Protein AF-A0A9Q0NTF0-F1 (afdb_monomer)

Radius of gyration: 29.79 Å; Cα contacts (8 Å, |Δi|>4): 172; chains: 1; bounding box: 67×118×58 Å

Nearest PDB structures (foldseek):
  3oam-assembly2_D  TM=5.676E-01  e=1.465E+00  Vibrio cholerae O1 biovar El Tor str. N16961
  1qwj-assembly2_D  TM=5.607E-01  e=2.144E+00  Mus musculus
  1vic-assembly3_B  TM=5.258E-01  e=2.945E+00  Haemophilus influenzae
  3k8d-assembly1_A  TM=4.986E-01  e=3.797E+00  Escherichia coli
  1vh3-assembly3_C  TM=5.762E-01  e=8.135E+00  Haemophilus influenzae

Mean predicted aligned error: 17.07 Å

Sequence (202 aa):
MDSPRNALGNTVPVSFLFACVLYLCIWSVSLSNPLSFSFYRSQANMKTSKFPADELELALERVSTPNKTVIIAVVNQAYVEQSAGAETTMLDLFLESFWLGEDTRPLLDHLLLVSVDQIAYEMCFFERLNCYKLETEGVDFGKEQIFMSRDFINMMWRRTLLLLDILKHGYNFIFTDRRREVVAQVELPHRQPASFRTPSKQ

InterPro domains:
  IPR005069 Nucleotide-diphospho-sugar transferase [PF03407] (107-177)
  IPR044821 Putative nucleotide-diphospho-sugar transferase At1g28695/At4g15970-like [PTHR46038] (16-178)

Solvent-accessible surface area (backbone atoms only — not comparable to full-atom values): 12398 Å² total; per-residue (Å²): 140,92,83,84,85,88,88,83,85,69,61,68,66,54,52,52,51,52,51,50,50,52,50,51,49,54,51,39,58,72,73,59,52,66,67,65,45,47,61,54,51,58,56,71,69,49,76,75,77,75,63,61,63,69,58,57,50,54,54,48,62,72,21,36,44,100,83,34,38,30,35,39,37,66,41,37,45,74,36,65,39,63,49,99,94,44,100,59,27,60,50,52,57,55,55,46,50,30,68,73,39,86,90,32,50,73,52,59,63,21,35,39,40,34,10,66,40,70,65,21,34,53,50,36,49,74,72,68,50,54,61,42,72,53,82,55,91,88,59,64,87,89,52,93,62,60,84,86,33,73,65,38,49,50,64,70,42,45,68,60,50,50,55,52,48,43,45,73,75,66,34,46,75,48,77,52,86,74,80,79,80,74,73,73,74,75,78,70,77,81,77,74,81,78,82,82,78,78,83,80,89,129

Secondary structure (DSSP, 8-state):
-------SSSHHHHHHHHHHHHHHHHHHHHH--HHHHHHHHHHTTS------HHHHHHHHHHH--TTSEEEEEEE-HHHHSPPTT-SS-HHHHHHHHHHHSTT-GGGGGGEEEEESSHHHHHHHHHTT--EEE---TT--TTSPPPTT-HHHHHHHHHHHHHHHHHHHTT-EEEEE---------------PPP---PPPP-

Structure (mmCIF, N/CA/C/O backbone):
data_AF-A0A9Q0NTF0-F1
#
_entry.id   AF-A0A9Q0NTF0-F1
#
loop_
_atom_site.group_PDB
_atom_site.id
_atom_site.type_symbol
_atom_site.label_atom_id
_atom_site.label_alt_id
_atom_site.label_comp_id
_atom_site.label_asym_id
_atom_site.label_entity_id
_atom_site.label_seq_id
_atom_site.pdbx_PDB_ins_code
_atom_site.Cartn_x
_atom_site.Cartn_y
_atom_site.Cartn_z
_atom_site.occupancy
_atom_site.B_iso_or_equiv
_atom_site.auth_seq_id
_atom_site.auth_comp_id
_atom_site.auth_asym_id
_atom_site.auth_atom_id
_atom_site.pdbx_PDB_model_num
ATOM 1 N N . MET A 1 1 ? 52.292 -55.293 43.962 1.00 40.00 1 MET A N 1
ATOM 2 C CA . MET A 1 1 ? 51.470 -54.334 43.198 1.00 40.00 1 MET A CA 1
ATOM 3 C C . MET A 1 1 ? 50.293 -55.128 42.690 1.00 40.00 1 MET A C 1
ATOM 5 O O . MET A 1 1 ? 50.555 -56.234 42.249 1.00 40.00 1 MET A O 1
ATOM 9 N N . ASP A 1 2 ? 49.066 -54.664 42.940 1.00 44.38 2 ASP A N 1
ATOM 10 C CA . ASP A 1 2 ? 47.878 -54.851 42.084 1.00 44.38 2 ASP A CA 1
ATOM 11 C C . ASP A 1 2 ? 46.585 -54.646 42.886 1.00 44.38 2 ASP A C 1
ATOM 13 O O . ASP A 1 2 ? 46.173 -55.490 43.679 1.00 44.38 2 ASP A O 1
ATOM 17 N N . SER A 1 3 ? 45.962 -53.486 42.667 1.00 44.12 3 SER A N 1
ATOM 18 C CA . SER A 1 3 ? 44.515 -53.215 42.717 1.00 44.12 3 SER A CA 1
ATOM 19 C C . SER A 1 3 ? 44.285 -51.745 42.297 1.00 44.12 3 SER A C 1
ATOM 21 O O . SER A 1 3 ? 45.208 -50.953 42.497 1.00 44.12 3 SER A O 1
ATOM 23 N N . PRO A 1 4 ? 43.099 -51.314 41.808 1.00 52.94 4 PRO A N 1
ATOM 24 C CA . PRO A 1 4 ? 41.850 -52.066 41.739 1.00 52.94 4 PRO A CA 1
ATOM 25 C C . PRO A 1 4 ? 41.080 -52.002 40.407 1.00 52.94 4 PRO A C 1
ATOM 27 O O . PRO A 1 4 ? 41.321 -51.209 39.500 1.00 52.94 4 PRO A O 1
ATOM 30 N N . ARG A 1 5 ? 40.094 -52.899 40.360 1.00 54.56 5 ARG A N 1
ATOM 31 C CA . ARG A 1 5 ? 39.011 -53.027 39.388 1.00 54.56 5 ARG A CA 1
ATOM 32 C C . ARG A 1 5 ? 37.922 -51.949 39.559 1.00 54.56 5 ARG A C 1
ATOM 34 O O . ARG A 1 5 ? 37.656 -51.512 40.674 1.00 54.56 5 ARG A O 1
ATOM 41 N N . ASN A 1 6 ? 37.188 -51.745 38.457 1.00 52.91 6 ASN A N 1
ATOM 42 C CA . ASN A 1 6 ? 35.784 -51.305 38.321 1.00 52.91 6 ASN A CA 1
ATOM 43 C C . ASN A 1 6 ? 35.499 -49.803 38.144 1.00 52.91 6 ASN A C 1
ATOM 45 O O . ASN A 1 6 ? 35.354 -49.068 39.112 1.00 52.91 6 ASN A O 1
ATOM 49 N N . ALA A 1 7 ? 35.224 -49.401 36.898 1.00 50.94 7 ALA A N 1
ATOM 50 C CA . ALA A 1 7 ? 34.432 -48.206 36.593 1.00 50.94 7 ALA A CA 1
ATOM 51 C C . ALA A 1 7 ? 33.740 -48.330 35.218 1.00 50.94 7 ALA A C 1
ATOM 53 O O . ALA A 1 7 ? 34.025 -47.563 34.307 1.00 50.94 7 ALA A O 1
ATOM 54 N N . LEU A 1 8 ? 32.857 -49.321 35.030 1.00 53.50 8 LEU A N 1
ATOM 55 C CA . LEU A 1 8 ? 32.046 -49.412 33.797 1.00 53.50 8 LEU A CA 1
ATOM 56 C C . LEU A 1 8 ? 30.542 -49.656 34.034 1.00 53.50 8 LEU A C 1
ATOM 58 O O . LEU A 1 8 ? 29.779 -49.764 33.085 1.00 53.50 8 LEU A O 1
ATOM 62 N N . GLY A 1 9 ? 30.080 -49.699 35.288 1.00 55.25 9 GLY A N 1
ATOM 63 C CA . GLY A 1 9 ? 28.685 -50.044 35.608 1.00 55.25 9 GLY A CA 1
ATOM 64 C C . GLY A 1 9 ? 27.701 -48.876 35.759 1.00 55.25 9 GLY A C 1
ATOM 65 O O . GLY A 1 9 ? 26.500 -49.116 35.761 1.00 55.25 9 GLY A O 1
ATOM 66 N N . ASN A 1 10 ? 28.166 -47.625 35.877 1.00 54.44 10 ASN A N 1
ATOM 67 C CA . ASN A 1 10 ? 27.318 -46.516 36.357 1.00 54.44 10 ASN A CA 1
ATOM 68 C C . ASN A 1 10 ? 27.080 -45.364 35.365 1.00 54.44 10 ASN A C 1
ATOM 70 O O . ASN A 1 10 ? 26.388 -44.412 35.711 1.00 54.44 10 ASN A O 1
ATOM 74 N N . THR A 1 11 ? 27.598 -45.415 34.136 1.00 56.16 11 THR A N 1
ATOM 75 C CA . THR A 1 11 ? 27.427 -44.320 33.154 1.00 56.16 11 THR A CA 1
ATOM 76 C C . THR A 1 11 ? 26.165 -44.457 32.297 1.00 56.16 11 THR A C 1
ATOM 78 O O . THR A 1 11 ? 25.585 -43.453 31.885 1.00 56.16 11 THR A O 1
ATOM 81 N N . VAL A 1 12 ? 25.692 -45.688 32.082 1.00 58.31 12 VAL A N 1
ATOM 82 C CA . VAL A 1 12 ? 24.477 -45.997 31.308 1.00 58.31 12 VAL A CA 1
ATOM 83 C C . VAL A 1 12 ? 23.199 -45.395 31.921 1.00 58.31 12 VAL A C 1
ATOM 85 O O . VAL A 1 12 ? 22.465 -44.731 31.186 1.00 58.31 12 VAL A O 1
ATOM 88 N N . PRO A 1 13 ? 22.919 -45.524 33.238 1.00 63.16 13 PRO A N 1
ATOM 89 C CA . PRO A 1 13 ? 21.703 -44.941 33.810 1.00 63.16 13 PRO A CA 1
ATOM 90 C C . PRO A 1 13 ? 21.743 -43.407 33.827 1.00 63.16 13 PRO A C 1
ATOM 92 O O . PRO A 1 13 ? 20.714 -42.765 33.647 1.00 63.16 13 PRO A O 1
ATOM 95 N N . VAL A 1 14 ? 22.927 -42.804 33.975 1.00 67.94 14 VAL A N 1
ATOM 96 C CA . VAL A 1 14 ? 23.092 -41.340 33.985 1.00 67.94 14 VAL A CA 1
ATOM 97 C C . VAL A 1 14 ? 22.819 -40.745 32.602 1.00 67.94 14 VAL A C 1
ATOM 99 O O . VAL A 1 14 ? 22.148 -39.720 32.493 1.00 67.94 14 VAL A O 1
ATOM 102 N N . SER A 1 15 ? 23.269 -41.415 31.536 1.00 71.88 15 SER A N 1
ATOM 103 C CA . SER A 1 15 ? 22.988 -41.004 30.155 1.00 71.88 15 SER A CA 1
ATOM 104 C C . SER A 1 15 ? 21.495 -41.090 29.818 1.00 71.88 15 SER A C 1
ATOM 106 O O . SER A 1 15 ? 20.946 -40.160 29.225 1.00 71.88 15 SER A O 1
ATOM 108 N N . PHE A 1 16 ? 20.815 -42.152 30.265 1.00 75.12 16 PHE A N 1
ATOM 109 C CA . PHE A 1 16 ? 19.372 -42.318 30.066 1.00 75.12 16 PHE A CA 1
ATOM 110 C C . PHE A 1 16 ? 18.554 -41.255 30.806 1.00 75.12 16 PHE A C 1
ATOM 112 O O . PHE A 1 16 ? 17.597 -40.716 30.254 1.00 75.12 16 PHE A O 1
ATOM 119 N N . LEU A 1 17 ? 18.961 -40.900 32.029 1.00 75.06 17 LEU A N 1
ATOM 120 C CA . LEU A 1 17 ? 18.337 -39.813 32.783 1.00 75.06 17 LEU A CA 1
ATOM 121 C C . LEU A 1 17 ? 18.499 -38.470 32.066 1.00 75.06 17 LEU A C 1
ATOM 123 O O . LEU A 1 17 ? 17.530 -37.727 31.953 1.00 75.06 17 LEU A O 1
ATOM 127 N N . PHE A 1 18 ? 19.683 -38.180 31.524 1.00 77.62 18 PHE A N 1
ATOM 128 C CA . PHE A 1 18 ? 19.926 -36.932 30.800 1.00 77.62 18 PHE A CA 1
ATOM 129 C C . PHE A 1 18 ? 19.105 -36.848 29.504 1.00 77.62 18 PHE A C 1
ATOM 131 O O . PHE A 1 18 ? 18.511 -35.812 29.217 1.00 77.62 18 PHE A O 1
ATOM 138 N N . ALA A 1 19 ? 18.996 -37.951 28.757 1.00 82.56 19 ALA A N 1
ATOM 139 C CA . ALA A 1 19 ? 18.163 -38.028 27.557 1.00 82.56 19 ALA A CA 1
ATOM 140 C C . ALA A 1 19 ? 16.664 -37.886 27.875 1.00 82.56 19 ALA A C 1
ATOM 142 O O . ALA A 1 19 ? 15.963 -37.149 27.184 1.00 82.56 19 ALA A O 1
ATOM 143 N N . CYS A 1 20 ? 16.179 -38.518 28.950 1.00 82.25 20 CYS A N 1
ATOM 144 C CA . CYS A 1 20 ? 14.806 -38.345 29.429 1.00 82.25 20 CYS A CA 1
ATOM 145 C C . CYS A 1 20 ? 14.528 -36.903 29.863 1.00 82.25 20 CYS A C 1
ATOM 147 O O . CYS A 1 20 ? 13.478 -36.365 29.528 1.00 82.25 20 CYS A O 1
ATOM 149 N N . VAL A 1 21 ? 15.464 -36.252 30.561 1.00 82.50 21 VAL A N 1
ATOM 150 C CA . VAL A 1 21 ? 15.329 -34.841 30.949 1.00 82.50 21 VAL A CA 1
ATOM 151 C C . VAL A 1 21 ? 15.298 -33.945 29.712 1.00 82.50 21 VAL A C 1
ATOM 153 O O . VAL A 1 21 ? 14.412 -33.106 29.611 1.00 82.50 21 VAL A O 1
ATOM 156 N N . LEU A 1 22 ? 16.183 -34.149 28.731 1.00 80.94 22 LEU A N 1
ATOM 157 C CA . LEU A 1 22 ? 16.166 -33.384 27.478 1.00 80.94 22 LEU A CA 1
ATOM 158 C C . LEU A 1 22 ? 14.869 -33.601 26.686 1.00 80.94 22 LEU A C 1
ATOM 160 O O . LEU A 1 22 ? 14.288 -32.637 26.197 1.00 80.94 22 LEU A O 1
ATOM 164 N N . TYR A 1 23 ? 14.373 -34.835 26.608 1.00 83.19 23 TYR A N 1
ATOM 165 C CA . TYR A 1 23 ? 13.110 -35.153 25.942 1.00 83.19 23 TYR A CA 1
ATOM 166 C C . TYR A 1 23 ? 11.911 -34.503 26.642 1.00 83.19 23 TYR A C 1
ATOM 168 O O . TYR A 1 23 ? 11.082 -33.87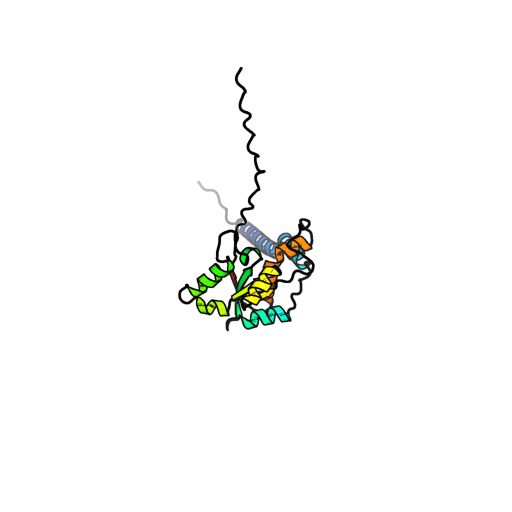7 25.984 1.00 83.19 23 TYR A O 1
ATOM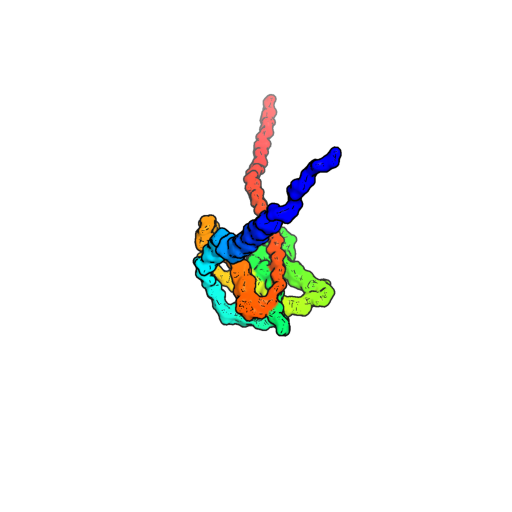 176 N N . LEU A 1 24 ? 11.859 -34.572 27.976 1.00 79.06 24 LEU A N 1
ATOM 177 C CA . LEU A 1 24 ? 10.846 -33.894 28.785 1.00 79.06 24 LEU A CA 1
ATOM 178 C C . LEU A 1 24 ? 10.947 -32.369 28.665 1.00 79.06 24 LEU A C 1
ATOM 180 O O . LEU A 1 24 ? 9.910 -31.719 28.633 1.00 79.06 24 LEU A O 1
ATOM 184 N N . CYS A 1 25 ? 12.151 -31.803 28.537 1.00 70.50 25 CYS A N 1
ATOM 185 C CA . CYS A 1 25 ? 12.370 -30.377 28.281 1.00 70.50 25 CYS A CA 1
ATOM 186 C C . CYS A 1 25 ? 11.906 -29.954 26.878 1.00 70.50 25 CYS A C 1
ATOM 188 O O . CYS A 1 25 ? 11.344 -28.879 26.720 1.00 70.50 25 CYS A O 1
ATOM 190 N N . ILE A 1 26 ? 12.093 -30.782 25.849 1.00 71.25 26 ILE A N 1
ATOM 191 C CA . ILE A 1 26 ? 11.636 -30.481 24.479 1.00 71.25 26 ILE A CA 1
ATOM 192 C C . ILE A 1 26 ? 10.109 -30.641 24.365 1.00 71.25 26 ILE A C 1
ATOM 194 O O . ILE A 1 26 ? 9.439 -29.843 23.703 1.00 71.25 26 ILE A O 1
ATOM 198 N N . TRP A 1 27 ? 9.539 -31.629 25.059 1.00 64.00 27 TRP A N 1
ATOM 199 C CA . TRP A 1 27 ? 8.090 -31.817 25.180 1.00 64.00 27 TRP A CA 1
ATOM 200 C C . TRP A 1 27 ? 7.434 -30.706 25.995 1.00 64.00 27 TRP A C 1
ATOM 202 O O . TRP A 1 27 ? 6.382 -30.202 25.608 1.00 64.00 27 TRP A O 1
ATOM 212 N N . SER A 1 28 ? 8.065 -30.265 27.083 1.00 60.22 28 SER A N 1
ATOM 213 C CA . SER A 1 28 ? 7.585 -29.122 27.850 1.00 60.22 28 SER A CA 1
ATOM 214 C C . SER A 1 28 ? 7.796 -27.811 27.098 1.00 60.22 28 SER A C 1
ATOM 216 O O . SER A 1 28 ? 6.913 -26.975 27.154 1.00 60.22 28 SER A O 1
ATOM 218 N N . VAL A 1 29 ? 8.839 -27.618 26.289 1.00 57.28 29 VAL A N 1
ATOM 219 C CA . VAL A 1 29 ? 8.929 -26.451 25.384 1.00 57.28 29 VAL A CA 1
ATOM 220 C C . VAL A 1 29 ? 7.833 -26.482 24.306 1.00 57.28 29 VAL A C 1
ATOM 222 O O . VAL A 1 29 ? 7.317 -25.432 23.922 1.00 57.28 29 VAL A O 1
ATOM 225 N N . SER A 1 30 ? 7.403 -27.674 23.875 1.00 54.56 30 SER A N 1
ATOM 226 C CA . SER A 1 30 ? 6.272 -27.834 22.947 1.00 54.56 30 SER A CA 1
ATOM 227 C C . SER A 1 30 ? 4.896 -27.642 23.607 1.00 54.56 30 SER A C 1
ATOM 229 O O . SER A 1 30 ? 3.962 -27.232 22.924 1.00 54.56 30 SER A O 1
ATOM 231 N N . LEU A 1 31 ? 4.751 -27.898 24.918 1.00 53.34 31 LEU A N 1
ATOM 232 C CA . LEU A 1 31 ? 3.464 -27.818 25.637 1.00 53.34 31 LEU A CA 1
ATOM 233 C C . LEU A 1 31 ? 3.332 -26.604 26.579 1.00 53.34 31 LEU A C 1
ATOM 235 O O . LEU A 1 31 ? 2.231 -26.168 26.901 1.00 53.34 31 LEU A O 1
ATOM 239 N N . SER A 1 32 ? 4.449 -26.017 26.993 1.00 54.00 32 SER A N 1
ATOM 240 C CA . SER A 1 32 ? 4.541 -24.839 27.849 1.00 54.00 32 SER A CA 1
ATOM 241 C C . SER A 1 32 ? 5.258 -23.702 27.125 1.00 54.00 32 SER A C 1
ATOM 243 O O . SER A 1 32 ? 6.323 -23.235 27.503 1.00 54.00 32 SER A O 1
ATOM 245 N N . ASN A 1 33 ? 4.544 -23.141 26.152 1.00 54.78 33 ASN A N 1
ATOM 246 C CA . ASN A 1 33 ? 4.577 -21.704 25.898 1.00 54.78 33 ASN A CA 1
ATOM 247 C C . ASN A 1 33 ? 3.228 -21.077 26.308 1.00 54.78 33 ASN A C 1
ATOM 249 O O . ASN A 1 33 ? 2.514 -20.567 25.444 1.00 54.78 33 ASN A O 1
ATOM 253 N N . PRO A 1 34 ? 2.817 -21.078 27.598 1.00 48.53 34 PRO A N 1
ATOM 254 C CA . PRO A 1 34 ? 1.541 -20.478 27.982 1.00 48.53 34 PRO A CA 1
ATOM 255 C C . PRO A 1 34 ? 1.636 -18.943 28.027 1.00 48.53 34 PRO A C 1
ATOM 257 O O . PRO A 1 34 ? 0.620 -18.263 27.921 1.00 48.53 34 PRO A O 1
ATOM 260 N N . LEU A 1 35 ? 2.849 -18.384 28.139 1.00 48.34 35 LEU A N 1
ATOM 261 C CA . LEU A 1 35 ? 3.087 -16.939 28.197 1.00 48.34 35 LEU A CA 1
ATOM 262 C C . LEU A 1 35 ? 3.204 -16.303 26.805 1.00 48.34 35 LEU A C 1
ATOM 264 O O . LEU A 1 35 ? 2.617 -15.248 26.578 1.00 48.34 35 LEU A O 1
ATOM 268 N N . SER A 1 36 ? 3.831 -16.982 25.840 1.00 44.91 36 SER A N 1
ATOM 269 C CA . SER A 1 36 ? 3.810 -16.562 24.430 1.00 44.91 36 SER A CA 1
ATOM 270 C C . SER A 1 36 ? 2.405 -16.718 23.834 1.00 44.91 36 SER A C 1
ATOM 272 O O . SER A 1 36 ? 1.941 -15.860 23.085 1.00 44.91 36 SER A O 1
ATOM 274 N N . PHE A 1 37 ? 1.674 -17.768 24.238 1.00 45.31 37 PHE A N 1
ATOM 275 C CA . PHE A 1 37 ? 0.288 -17.978 23.824 1.00 45.31 37 PHE A CA 1
ATOM 276 C C . PHE A 1 37 ? -0.682 -16.981 24.468 1.00 45.31 37 PHE A C 1
ATOM 278 O O . PHE A 1 37 ? -1.620 -16.563 23.803 1.00 45.31 37 PHE A O 1
ATOM 285 N N . SER A 1 38 ? -0.469 -16.530 25.710 1.00 39.41 38 SER A N 1
ATOM 286 C CA . SER A 1 38 ? -1.317 -15.489 26.316 1.00 39.41 38 SER A CA 1
ATOM 287 C C . SER A 1 38 ? -1.172 -14.137 25.614 1.00 39.41 38 SER A C 1
ATOM 289 O O . SER A 1 38 ? -2.164 -13.427 25.452 1.00 39.41 38 SER A O 1
ATOM 291 N N . PHE A 1 39 ? 0.036 -13.785 25.160 1.00 40.75 39 PHE A N 1
ATOM 292 C CA . PHE A 1 39 ? 0.251 -12.551 24.401 1.00 40.75 39 PHE A CA 1
ATOM 293 C C . PHE A 1 39 ? -0.436 -12.608 23.023 1.00 40.75 39 PHE A C 1
ATOM 295 O O . PHE A 1 39 ? -1.149 -11.677 22.653 1.00 40.75 39 PHE A O 1
ATOM 302 N N . TYR A 1 40 ? -0.347 -13.745 22.320 1.00 41.19 40 TYR A N 1
ATOM 303 C CA . TYR A 1 40 ? -1.088 -13.976 21.069 1.00 41.19 40 TYR A CA 1
ATOM 304 C C . TYR A 1 40 ? -2.611 -14.092 21.271 1.00 41.19 40 TYR A C 1
ATOM 306 O O . TYR A 1 40 ? -3.394 -13.591 20.466 1.00 41.19 40 TYR A O 1
ATOM 314 N N . ARG A 1 41 ? -3.070 -14.721 22.358 1.00 36.53 41 ARG A N 1
ATOM 315 C CA . ARG A 1 41 ? -4.498 -14.941 22.638 1.00 36.53 41 ARG A CA 1
ATOM 316 C C . ARG A 1 41 ? -5.207 -13.679 23.124 1.00 36.53 41 ARG A C 1
ATOM 318 O O . ARG A 1 41 ? -6.398 -13.535 22.863 1.00 36.53 41 ARG A O 1
ATOM 325 N N . SER A 1 42 ? -4.494 -12.752 23.766 1.00 36.72 42 SER A N 1
ATOM 326 C CA . SER A 1 42 ? -5.032 -11.418 24.060 1.00 36.72 42 SER A CA 1
ATOM 327 C C . SER A 1 42 ? -5.324 -10.643 22.763 1.00 36.72 42 SER A C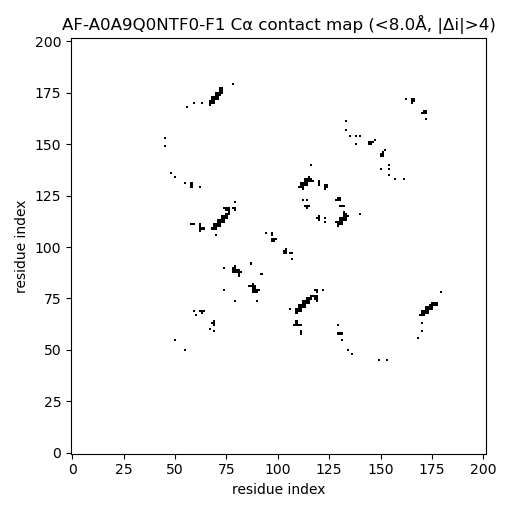 1
ATOM 329 O O . SER A 1 42 ? -6.372 -10.011 22.643 1.00 36.72 42 SER A O 1
ATOM 331 N N . GLN A 1 43 ? -4.485 -10.807 21.729 1.00 45.44 43 GLN A N 1
ATOM 332 C CA . GLN A 1 43 ? -4.755 -10.289 20.379 1.00 45.44 43 GLN A CA 1
ATOM 333 C C . GLN A 1 43 ? -5.903 -11.015 19.658 1.00 45.44 43 GLN A C 1
ATOM 335 O O . GLN A 1 43 ? -6.641 -10.384 18.909 1.00 45.44 43 GLN A O 1
ATOM 340 N N . ALA A 1 44 ? -6.142 -12.302 19.928 1.00 43.78 44 ALA A N 1
ATOM 341 C CA . ALA A 1 44 ? -7.277 -13.038 19.353 1.00 43.78 44 ALA A CA 1
ATOM 342 C C . ALA A 1 44 ? -8.661 -12.574 19.869 1.00 43.78 44 ALA A C 1
ATOM 344 O O . ALA A 1 44 ? -9.685 -13.028 19.362 1.00 43.78 44 ALA A O 1
ATOM 345 N N . ASN A 1 45 ? -8.706 -11.675 20.863 1.00 39.72 45 ASN A N 1
ATOM 346 C CA . ASN A 1 45 ? -9.924 -10.993 21.319 1.00 39.72 45 ASN A CA 1
ATOM 347 C C . ASN A 1 45 ? -9.915 -9.479 21.015 1.00 39.72 45 ASN A C 1
ATOM 349 O O . ASN A 1 45 ? -10.722 -8.712 21.559 1.00 39.72 45 ASN A O 1
ATOM 353 N N . MET A 1 46 ? -9.026 -9.031 20.120 1.00 41.31 46 MET A N 1
ATOM 354 C CA . MET A 1 46 ? -9.354 -7.890 19.276 1.00 41.31 46 MET A CA 1
ATOM 355 C C . MET A 1 46 ? -10.466 -8.381 18.358 1.00 41.31 46 MET A C 1
ATOM 357 O O . MET A 1 46 ? -10.280 -9.355 17.628 1.00 41.31 46 MET A O 1
ATOM 361 N N . LYS A 1 47 ? -11.643 -7.744 18.418 1.00 35.78 47 LYS A N 1
ATOM 362 C CA . LYS A 1 47 ? -12.601 -7.860 17.319 1.00 35.78 47 LYS A CA 1
ATOM 363 C C . LYS A 1 47 ? -11.780 -7.617 16.062 1.00 35.78 47 LYS A C 1
ATOM 365 O O . LYS A 1 47 ? -11.197 -6.544 15.932 1.00 35.78 47 LYS A O 1
ATOM 370 N N . THR A 1 48 ? -11.667 -8.632 15.210 1.00 44.34 48 THR A N 1
ATOM 371 C CA . THR A 1 48 ? -11.152 -8.460 13.859 1.00 44.34 48 THR A CA 1
ATOM 372 C C . THR A 1 48 ? -11.987 -7.318 13.321 1.00 44.34 48 THR A C 1
ATOM 374 O O . THR A 1 48 ? -13.206 -7.467 13.211 1.00 44.34 48 THR A O 1
ATOM 377 N N . SER A 1 49 ? -11.383 -6.143 13.142 1.00 45.69 49 SER A N 1
ATOM 378 C CA . SER A 1 49 ? -12.033 -5.112 12.359 1.00 45.69 49 SER A CA 1
ATOM 379 C C . SER A 1 49 ? -12.185 -5.777 11.017 1.00 45.69 49 SER A C 1
ATOM 381 O O . SER A 1 49 ? -11.192 -5.984 10.326 1.00 45.69 49 SER A O 1
ATOM 383 N N . LYS A 1 50 ? -13.391 -6.253 10.728 1.00 44.34 50 LYS A N 1
ATOM 384 C CA . LYS A 1 50 ? -13.691 -6.786 9.421 1.00 44.34 50 LYS A CA 1
ATOM 385 C C . LYS A 1 50 ? -13.634 -5.565 8.532 1.00 44.34 50 LYS A C 1
ATOM 387 O O . LYS A 1 50 ? -14.597 -4.815 8.469 1.00 44.34 50 LYS A O 1
ATOM 392 N N . PHE A 1 51 ? -12.476 -5.338 7.922 1.00 55.41 51 PHE A N 1
ATOM 393 C CA . PHE A 1 51 ? -12.443 -4.585 6.686 1.00 55.41 51 PHE A CA 1
ATOM 394 C C . PHE A 1 51 ? -13.540 -5.173 5.795 1.00 55.41 51 PHE A C 1
ATOM 396 O O . PHE A 1 51 ? -13.742 -6.397 5.859 1.00 55.41 51 PHE A O 1
ATOM 403 N N . PRO A 1 52 ? -14.285 -4.361 5.034 1.00 60.38 52 PRO A N 1
ATOM 404 C CA . PRO A 1 52 ? -15.222 -4.890 4.060 1.00 60.38 52 PRO A CA 1
ATOM 405 C C . PRO A 1 52 ? -14.422 -5.844 3.171 1.00 60.38 52 PRO A C 1
ATOM 407 O O . PRO A 1 52 ? -13.589 -5.403 2.383 1.00 60.38 52 PRO A O 1
ATOM 410 N N . ALA A 1 53 ? -14.574 -7.155 3.394 1.00 62.69 53 ALA A N 1
ATOM 411 C CA . ALA A 1 53 ? -13.703 -8.163 2.785 1.00 62.69 53 ALA A CA 1
ATOM 412 C C . ALA A 1 53 ? -13.754 -8.037 1.258 1.00 62.69 53 ALA A C 1
ATOM 414 O O . ALA A 1 53 ? -12.744 -8.186 0.582 1.00 62.69 53 ALA A O 1
ATOM 415 N N . ASP A 1 54 ? -14.920 -7.630 0.761 1.00 79.06 54 ASP A N 1
ATOM 416 C CA . ASP A 1 54 ? -15.185 -7.356 -0.639 1.00 79.06 54 ASP A CA 1
ATOM 417 C C . ASP A 1 54 ? -14.354 -6.173 -1.177 1.00 79.06 54 ASP A C 1
ATOM 419 O O . ASP A 1 54 ? -13.857 -6.247 -2.294 1.00 79.06 54 ASP A O 1
ATOM 423 N N . GLU A 1 55 ? -14.137 -5.094 -0.413 1.00 89.19 55 GLU A N 1
ATOM 424 C CA . GLU A 1 55 ? -13.377 -3.926 -0.894 1.00 89.19 55 GLU A CA 1
ATOM 425 C C . GLU A 1 55 ? -11.867 -4.181 -0.902 1.00 89.19 55 GLU A C 1
ATOM 427 O O . GLU A 1 55 ? -11.187 -3.846 -1.875 1.00 89.19 55 GLU A O 1
ATOM 432 N N . LEU A 1 56 ? -11.341 -4.799 0.163 1.00 92.44 56 LEU A N 1
ATOM 433 C CA . LEU A 1 56 ? -9.921 -5.140 0.235 1.00 92.44 56 LEU A CA 1
ATOM 434 C C . LEU A 1 56 ? -9.548 -6.155 -0.851 1.00 92.44 56 LEU A C 1
ATOM 436 O O . LEU A 1 56 ? -8.540 -5.964 -1.525 1.00 92.44 56 LEU A O 1
ATOM 440 N N . GLU A 1 57 ? -10.362 -7.193 -1.054 1.00 94.31 57 GLU A N 1
ATOM 441 C CA . GLU A 1 57 ? -10.114 -8.189 -2.100 1.00 94.31 57 GL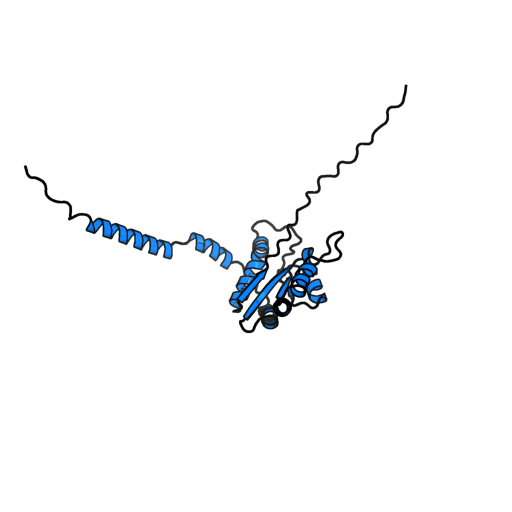U A CA 1
ATOM 442 C C . GLU A 1 57 ? -10.097 -7.548 -3.491 1.00 94.31 57 GLU A C 1
ATOM 444 O O . GLU A 1 57 ? -9.156 -7.769 -4.248 1.00 94.31 57 GLU A O 1
ATOM 449 N N . LEU A 1 58 ? -11.067 -6.681 -3.806 1.00 94.88 58 LEU A N 1
ATOM 450 C CA . LEU A 1 58 ? -11.107 -5.967 -5.088 1.00 94.88 58 LEU A CA 1
ATOM 451 C C . LEU A 1 58 ? -9.888 -5.058 -5.294 1.00 94.88 58 LEU A C 1
ATOM 453 O O . LEU A 1 58 ? -9.383 -4.929 -6.413 1.00 94.88 58 LEU A O 1
ATOM 457 N N . ALA A 1 59 ? -9.419 -4.406 -4.227 1.00 95.62 59 ALA A N 1
ATOM 458 C CA . ALA A 1 59 ? -8.225 -3.574 -4.280 1.00 95.62 59 ALA A CA 1
ATOM 459 C C . ALA A 1 59 ? -6.966 -4.416 -4.531 1.00 95.62 59 ALA A C 1
ATOM 461 O O . ALA A 1 59 ? -6.143 -4.031 -5.359 1.00 95.62 59 ALA A O 1
ATOM 462 N N . LEU A 1 60 ? -6.834 -5.564 -3.856 1.00 97.00 60 LEU A N 1
ATOM 463 C CA . LEU A 1 60 ? -5.712 -6.491 -4.024 1.00 97.00 60 LEU A CA 1
ATOM 464 C C . LEU A 1 60 ? -5.712 -7.139 -5.408 1.00 97.00 60 LEU A C 1
ATOM 466 O O . LEU A 1 60 ? -4.669 -7.167 -6.056 1.00 97.00 60 LEU A O 1
ATOM 470 N N . GLU A 1 61 ? -6.865 -7.605 -5.887 1.00 96.75 61 GLU A N 1
ATOM 471 C CA . GLU A 1 61 ? -7.004 -8.233 -7.202 1.00 96.75 61 GLU A CA 1
ATOM 472 C C . GLU A 1 61 ? -6.532 -7.283 -8.309 1.00 96.75 61 GLU A C 1
ATOM 474 O O . GLU A 1 61 ? -5.726 -7.677 -9.154 1.00 96.75 61 GLU A O 1
ATOM 479 N N . ARG A 1 62 ? -6.945 -6.007 -8.243 1.00 96.44 62 ARG A N 1
ATOM 480 C CA . ARG A 1 62 ? -6.605 -4.970 -9.232 1.00 96.44 62 ARG A CA 1
ATOM 481 C C . ARG A 1 62 ? -5.103 -4.755 -9.409 1.00 96.44 62 ARG A C 1
ATOM 483 O O . ARG A 1 62 ? -4.665 -4.480 -10.521 1.00 96.44 62 ARG A O 1
ATOM 490 N N . VAL A 1 63 ? -4.343 -4.823 -8.322 1.00 97.69 63 VAL A N 1
ATOM 491 C CA . VAL A 1 63 ? -2.907 -4.493 -8.304 1.00 97.69 63 VAL A CA 1
ATOM 492 C C . VAL A 1 63 ? -2.022 -5.733 -8.243 1.00 97.69 63 VAL A C 1
ATOM 494 O O . VAL A 1 63 ? -0.801 -5.646 -8.339 1.00 97.69 63 VAL A O 1
ATOM 497 N N . SER A 1 64 ? -2.595 -6.917 -8.053 1.00 97.75 64 SER A N 1
ATOM 498 C CA . SER A 1 64 ? -1.796 -8.122 -7.892 1.00 97.75 64 SER A CA 1
ATOM 499 C C . SER A 1 64 ? -1.070 -8.521 -9.174 1.00 97.75 64 SER A C 1
ATOM 501 O O . SER A 1 64 ? -1.589 -8.470 -10.287 1.00 97.75 64 SER A O 1
ATOM 503 N N . THR A 1 65 ? 0.173 -8.958 -9.004 1.00 97.19 65 THR A N 1
ATOM 504 C CA . THR A 1 65 ? 0.896 -9.705 -10.040 1.00 97.19 65 THR A CA 1
ATOM 505 C C . THR A 1 65 ? 0.224 -11.064 -10.298 1.00 97.19 65 THR A C 1
ATOM 507 O O . THR A 1 65 ? -0.499 -11.566 -9.432 1.00 97.19 65 THR A O 1
ATOM 510 N N . PRO A 1 66 ? 0.547 -11.762 -11.406 1.00 96.19 66 PRO A N 1
ATOM 511 C CA . PRO A 1 66 ? 0.053 -13.124 -11.655 1.00 96.19 66 PRO A CA 1
ATOM 512 C C . PRO A 1 66 ? 0.345 -14.133 -10.528 1.00 96.19 66 PRO A C 1
ATOM 514 O O . PRO A 1 66 ? -0.372 -15.117 -10.375 1.00 96.19 66 PRO A O 1
ATOM 517 N N . ASN A 1 67 ? 1.372 -13.875 -9.709 1.00 96.31 67 ASN A N 1
ATOM 518 C CA . ASN A 1 67 ? 1.749 -14.697 -8.553 1.00 96.31 67 ASN A CA 1
ATOM 519 C C . ASN A 1 67 ? 1.108 -14.225 -7.232 1.00 96.31 67 ASN A C 1
ATOM 521 O O . ASN A 1 67 ? 1.572 -14.599 -6.153 1.00 96.31 67 ASN A O 1
ATOM 525 N N . LYS A 1 68 ? 0.067 -13.385 -7.304 1.00 97.31 68 LYS A N 1
ATOM 526 C CA . LYS A 1 68 ? -0.628 -12.780 -6.158 1.00 97.31 68 LYS A CA 1
ATOM 527 C C . LYS A 1 68 ? 0.268 -11.947 -5.235 1.00 97.31 68 LYS A C 1
ATOM 529 O O . LYS A 1 68 ? -0.001 -11.845 -4.043 1.00 97.31 68 LYS A O 1
ATOM 534 N N . THR A 1 69 ? 1.337 -11.352 -5.755 1.00 97.69 69 THR A N 1
ATOM 535 C CA . THR A 1 69 ? 2.176 -10.408 -4.997 1.00 97.69 69 THR A CA 1
ATOM 536 C C . THR A 1 69 ? 1.710 -8.973 -5.221 1.00 97.69 69 THR A C 1
ATOM 538 O O . THR A 1 69 ? 1.492 -8.593 -6.372 1.00 97.69 69 THR A O 1
ATOM 541 N N . VAL A 1 70 ? 1.612 -8.193 -4.141 1.00 98.00 70 VAL A N 1
ATOM 542 C CA . VAL A 1 70 ? 1.264 -6.760 -4.127 1.00 98.00 70 VAL A CA 1
ATOM 543 C C . VAL A 1 70 ? 2.369 -5.953 -3.437 1.00 98.00 70 VAL A C 1
ATOM 545 O O . VAL A 1 70 ? 2.941 -6.399 -2.442 1.00 98.00 70 VAL A O 1
ATOM 548 N N . ILE A 1 71 ? 2.677 -4.753 -3.923 1.00 97.69 71 ILE A N 1
ATOM 549 C CA . ILE A 1 71 ? 3.563 -3.807 -3.232 1.00 97.69 71 ILE A CA 1
ATOM 550 C C . ILE A 1 71 ? 2.690 -2.866 -2.413 1.00 97.69 71 ILE A C 1
ATOM 552 O O . ILE A 1 71 ? 1.797 -2.229 -2.948 1.00 97.69 71 ILE A O 1
ATOM 556 N N . ILE A 1 72 ? 2.929 -2.763 -1.113 1.00 96.62 72 ILE A N 1
ATOM 557 C CA . ILE A 1 72 ? 2.104 -1.981 -0.194 1.00 96.62 72 ILE A CA 1
ATOM 558 C C . ILE A 1 72 ? 2.915 -0.814 0.332 1.00 96.62 72 ILE A C 1
ATOM 560 O O . ILE A 1 72 ? 3.984 -1.006 0.919 1.00 96.62 72 ILE A O 1
ATOM 564 N N . ALA A 1 73 ? 2.346 0.382 0.221 1.00 94.81 73 ALA A N 1
ATOM 565 C CA . ALA A 1 73 ? 2.911 1.571 0.822 1.00 94.81 73 ALA A CA 1
ATOM 566 C C . ALA A 1 73 ? 1.862 2.331 1.633 1.00 94.81 73 ALA A C 1
ATOM 568 O O . ALA A 1 73 ? 0.838 2.765 1.114 1.00 94.81 73 ALA A O 1
ATOM 569 N N . VAL A 1 74 ? 2.126 2.509 2.927 1.00 91.44 74 VAL A N 1
ATOM 570 C CA . VAL A 1 74 ? 1.200 3.194 3.836 1.00 91.44 74 VAL A CA 1
ATOM 571 C C . VAL A 1 74 ? 1.500 4.692 3.842 1.00 91.44 74 VAL A C 1
ATOM 573 O O . VAL A 1 74 ? 2.648 5.095 4.038 1.00 91.44 74 VAL A O 1
ATOM 576 N N . VAL A 1 75 ? 0.475 5.516 3.630 1.00 90.56 75 VAL A N 1
ATOM 577 C CA . VAL A 1 75 ? 0.549 6.984 3.610 1.00 90.56 75 VAL A CA 1
ATOM 578 C C . VAL A 1 75 ? -0.387 7.596 4.644 1.00 90.56 75 VAL A C 1
ATOM 580 O O . VAL A 1 75 ? -1.426 7.032 4.984 1.00 90.56 75 VAL A O 1
ATOM 583 N N . ASN A 1 76 ? 0.010 8.762 5.143 1.00 89.56 76 ASN A N 1
ATOM 584 C CA . ASN A 1 76 ? -0.812 9.641 5.964 1.00 89.56 76 ASN A CA 1
ATOM 585 C C . ASN A 1 76 ? -0.779 11.069 5.397 1.00 89.56 76 ASN A C 1
ATOM 587 O O . ASN A 1 76 ? -0.008 11.338 4.474 1.00 89.56 76 ASN A O 1
ATOM 591 N N . GLN A 1 77 ? -1.573 11.969 5.971 1.00 88.88 77 GLN A N 1
ATOM 592 C CA . GLN A 1 77 ? -1.698 13.375 5.597 1.00 88.88 77 GLN A CA 1
ATOM 593 C C . G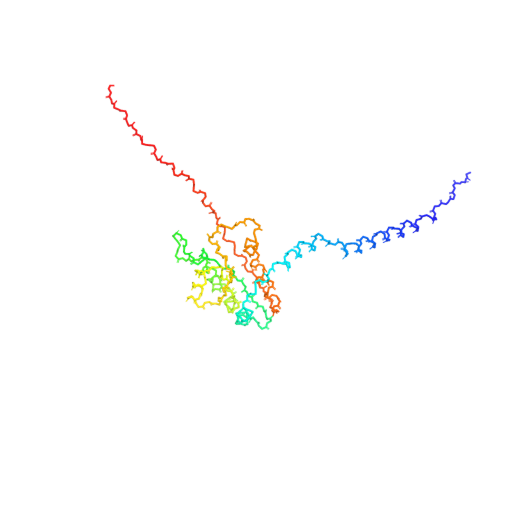LN A 1 77 ? -0.331 14.037 5.425 1.00 88.88 77 GLN A C 1
ATOM 595 O O . GLN A 1 77 ? -0.066 14.639 4.392 1.00 88.88 77 GLN A O 1
ATOM 600 N N . ALA A 1 78 ? 0.589 13.834 6.372 1.00 87.31 78 ALA A N 1
ATOM 601 C CA . ALA A 1 78 ? 1.909 14.439 6.283 1.00 87.31 78 ALA A CA 1
ATOM 602 C C . ALA A 1 78 ? 2.643 14.034 4.990 1.00 87.31 78 ALA A C 1
ATOM 604 O O . ALA A 1 78 ? 3.362 14.849 4.429 1.00 87.31 78 ALA A O 1
ATOM 605 N N . TYR A 1 79 ? 2.477 12.810 4.481 1.00 87.00 79 TYR A N 1
ATOM 606 C CA . TYR A 1 79 ? 3.151 12.376 3.246 1.00 87.00 79 TYR A CA 1
ATOM 607 C C . TYR A 1 79 ? 2.632 13.038 1.974 1.00 87.00 79 TYR A C 1
ATOM 609 O O . TYR A 1 79 ? 3.408 13.170 1.028 1.00 87.00 79 TYR A O 1
ATOM 617 N N . VAL A 1 80 ? 1.353 13.406 1.954 1.00 88.69 80 VAL A N 1
ATOM 618 C CA . VAL A 1 80 ? 0.691 14.033 0.801 1.00 88.69 80 VAL A CA 1
ATOM 619 C C . VAL A 1 80 ? 0.640 15.553 0.918 1.00 88.69 80 VAL A C 1
ATOM 621 O O . VAL A 1 80 ? 0.325 16.240 -0.043 1.00 88.69 80 VAL A O 1
ATOM 624 N N . GLU A 1 81 ? 0.949 16.097 2.093 1.00 86.88 81 GLU A N 1
ATOM 625 C CA . GLU A 1 81 ? 1.051 17.533 2.297 1.00 86.88 81 GLU A CA 1
ATOM 626 C C . GLU A 1 81 ? 2.435 18.061 1.932 1.00 86.88 81 GLU A C 1
ATOM 628 O O . GLU A 1 81 ? 3.483 17.476 2.241 1.00 86.88 81 GLU A O 1
ATOM 633 N N . GLN A 1 82 ? 2.429 19.233 1.304 1.00 80.62 82 GLN A N 1
ATOM 634 C CA . GLN A 1 82 ? 3.641 19.989 1.041 1.00 80.62 82 GLN A CA 1
ATOM 635 C C . GLN A 1 82 ? 4.231 20.478 2.364 1.00 80.62 82 GLN A C 1
ATOM 637 O O . GLN A 1 82 ? 3.546 21.022 3.230 1.00 80.62 82 GLN A O 1
ATOM 642 N N . SER A 1 83 ? 5.536 20.275 2.523 1.00 74.25 83 SER A N 1
ATOM 643 C CA . SER A 1 83 ? 6.272 20.827 3.662 1.00 74.25 83 SER A CA 1
ATOM 644 C C . SER A 1 83 ? 6.591 22.294 3.373 1.00 74.25 83 SER A C 1
ATOM 646 O O . SER A 1 83 ? 6.795 22.653 2.216 1.00 74.25 83 SER A O 1
ATOM 648 N N . ALA A 1 84 ? 6.645 23.152 4.395 1.00 72.56 84 ALA A N 1
ATOM 649 C CA . ALA A 1 84 ? 6.897 24.581 4.200 1.00 72.56 84 ALA A CA 1
ATOM 650 C C . ALA A 1 84 ? 8.188 24.824 3.387 1.00 72.56 84 ALA A C 1
ATOM 652 O O . ALA A 1 84 ? 9.287 24.549 3.867 1.00 72.56 84 ALA A O 1
ATOM 653 N N . GLY A 1 85 ? 8.037 25.330 2.157 1.00 68.88 85 GLY A N 1
ATOM 654 C CA . GLY A 1 85 ? 9.139 25.608 1.229 1.00 68.88 85 GLY A CA 1
ATOM 655 C C . GLY A 1 85 ? 9.505 24.483 0.249 1.00 68.88 85 GLY A C 1
ATOM 656 O O . GLY A 1 85 ? 10.517 24.615 -0.434 1.00 68.88 85 GLY A O 1
ATOM 657 N N . ALA A 1 86 ? 8.727 23.397 0.169 1.00 78.12 86 ALA A N 1
ATOM 658 C CA . ALA A 1 86 ? 8.900 22.336 -0.824 1.00 78.12 86 ALA A CA 1
ATOM 659 C C . ALA A 1 86 ? 7.809 22.399 -1.907 1.00 78.12 86 ALA A C 1
ATOM 661 O O . ALA A 1 86 ? 6.626 22.476 -1.589 1.00 78.12 86 ALA A O 1
ATOM 662 N N . GLU A 1 87 ? 8.217 22.311 -3.176 1.00 81.81 87 GLU A N 1
ATOM 663 C CA . GLU A 1 87 ? 7.313 22.273 -4.341 1.00 81.81 87 GLU A CA 1
ATOM 664 C C . GLU A 1 87 ? 6.663 20.890 -4.543 1.00 81.81 87 GLU A C 1
ATOM 666 O O . GLU A 1 87 ? 5.666 20.766 -5.249 1.00 81.81 87 GLU A O 1
ATOM 671 N N . THR A 1 88 ? 7.226 19.843 -3.930 1.00 87.00 88 THR A N 1
ATOM 672 C CA . THR A 1 88 ? 6.782 18.447 -4.051 1.00 87.00 88 THR A CA 1
ATOM 673 C C . THR A 1 88 ? 6.561 17.807 -2.682 1.00 87.00 88 THR A C 1
ATOM 675 O O . THR A 1 88 ? 7.161 18.186 -1.670 1.00 87.00 88 THR A O 1
ATOM 678 N N . THR A 1 89 ? 5.663 16.828 -2.637 1.00 90.62 89 THR A N 1
ATOM 679 C CA . THR A 1 89 ? 5.322 16.053 -1.441 1.00 90.62 89 THR A CA 1
ATOM 680 C C . THR A 1 89 ? 6.256 14.849 -1.284 1.00 90.62 89 THR A C 1
ATOM 682 O O . THR A 1 89 ? 6.997 14.470 -2.194 1.00 90.62 89 THR A O 1
ATOM 685 N N . MET A 1 90 ? 6.231 14.193 -0.118 1.00 90.06 90 MET A N 1
ATOM 686 C CA . MET A 1 90 ? 6.981 12.938 0.046 1.00 90.06 90 MET A CA 1
ATOM 687 C C . MET A 1 90 ? 6.410 11.812 -0.820 1.00 90.06 90 MET A C 1
ATOM 689 O O . MET A 1 90 ? 7.154 10.910 -1.207 1.00 90.06 90 MET A O 1
ATOM 693 N N . LEU A 1 91 ? 5.103 11.845 -1.100 1.00 91.56 91 LEU A N 1
ATOM 694 C CA . LEU A 1 91 ? 4.479 10.911 -2.026 1.00 91.56 91 LEU A CA 1
ATOM 695 C C . LEU A 1 91 ? 4.988 11.135 -3.457 1.00 91.56 91 LEU A C 1
ATOM 697 O O . LEU A 1 91 ? 5.358 10.158 -4.102 1.00 91.56 91 LEU A O 1
ATOM 701 N N . ASP A 1 92 ? 5.110 12.387 -3.903 1.00 92.50 92 ASP A N 1
ATOM 702 C CA . ASP A 1 92 ? 5.621 12.717 -5.241 1.00 92.50 92 ASP A CA 1
ATOM 703 C C . ASP A 1 92 ? 7.031 12.175 -5.447 1.00 92.50 92 ASP A C 1
ATOM 705 O O . ASP A 1 92 ? 7.285 11.454 -6.407 1.00 92.50 92 ASP A O 1
ATOM 709 N N . LEU A 1 93 ? 7.931 12.439 -4.496 1.00 92.25 93 LEU A N 1
ATOM 710 C CA . LEU A 1 93 ? 9.307 11.938 -4.548 1.00 92.25 93 LEU A CA 1
ATOM 711 C C . LEU A 1 93 ? 9.355 10.404 -4.555 1.00 92.25 93 LEU A C 1
ATOM 713 O O . LEU A 1 93 ? 10.182 9.795 -5.237 1.00 92.25 93 LEU A O 1
ATOM 717 N N . PHE A 1 94 ? 8.463 9.760 -3.797 1.00 92.44 94 PHE A N 1
ATOM 718 C CA . PHE A 1 94 ? 8.353 8.307 -3.789 1.00 92.44 94 PHE A CA 1
ATOM 719 C C . PHE A 1 94 ? 7.920 7.775 -5.157 1.00 92.44 94 PHE A C 1
ATOM 721 O O . PHE A 1 94 ? 8.558 6.856 -5.664 1.00 92.44 94 PHE A O 1
ATOM 728 N N . LEU A 1 95 ? 6.887 8.350 -5.772 1.00 94.31 95 LEU A N 1
ATOM 729 C CA . LEU A 1 95 ? 6.411 7.932 -7.092 1.00 94.31 95 LEU A CA 1
ATOM 730 C C . LEU A 1 95 ? 7.446 8.235 -8.182 1.00 94.31 95 LEU A C 1
ATOM 732 O O . LEU A 1 95 ? 7.721 7.381 -9.024 1.00 94.31 95 LEU A O 1
ATOM 736 N N . GLU A 1 96 ? 8.082 9.405 -8.130 1.00 94.31 96 GLU A N 1
ATOM 737 C CA . GLU A 1 96 ? 9.145 9.818 -9.048 1.00 94.31 96 GLU A CA 1
ATOM 738 C C . GLU A 1 96 ? 10.330 8.841 -9.026 1.00 94.31 96 GLU A C 1
ATOM 740 O O . GLU A 1 96 ? 10.899 8.537 -10.075 1.00 94.31 96 GLU A O 1
ATOM 745 N N . SER A 1 97 ? 10.647 8.248 -7.870 1.00 93.88 97 SER A N 1
ATOM 746 C CA . SER A 1 97 ? 11.700 7.228 -7.779 1.00 93.88 97 SER A CA 1
ATOM 747 C C . SER A 1 97 ? 11.428 5.983 -8.643 1.00 93.88 97 SER A C 1
ATOM 749 O O . SER A 1 97 ? 12.365 5.411 -9.203 1.00 93.88 97 SER A O 1
ATOM 751 N N . PHE A 1 98 ? 10.161 5.593 -8.843 1.00 94.94 98 PHE A N 1
ATOM 752 C CA . PHE A 1 98 ? 9.796 4.523 -9.783 1.00 94.94 98 PHE A CA 1
ATOM 753 C C . PHE A 1 98 ? 9.848 4.990 -11.239 1.00 94.94 98 PHE A C 1
ATOM 755 O O . PHE A 1 98 ? 10.128 4.201 -12.137 1.00 94.94 98 PHE A O 1
ATOM 762 N N . TRP A 1 99 ? 9.588 6.272 -11.497 1.00 95.00 99 TRP A N 1
ATOM 763 C CA . TRP A 1 99 ? 9.682 6.840 -12.841 1.00 95.00 99 TRP A CA 1
ATOM 764 C C . TRP A 1 99 ? 11.124 6.969 -13.328 1.00 95.00 99 TRP A C 1
ATOM 766 O O . TRP A 1 99 ? 11.397 6.732 -14.509 1.00 95.00 99 TRP A O 1
ATOM 776 N N . LEU A 1 100 ? 12.034 7.359 -12.440 1.00 95.75 100 LEU A N 1
ATOM 777 C CA . LEU A 1 100 ? 13.442 7.583 -12.761 1.00 95.75 100 LEU A CA 1
ATOM 778 C C . LEU A 1 100 ? 14.306 6.326 -12.617 1.00 95.75 100 LEU A C 1
ATOM 780 O O . LEU A 1 100 ? 15.385 6.275 -13.203 1.00 95.75 100 LEU A O 1
ATOM 784 N N . GLY A 1 101 ? 13.859 5.330 -11.850 1.00 94.69 101 GLY A N 1
ATOM 785 C CA . GLY A 1 101 ? 14.586 4.075 -11.686 1.00 94.69 101 GLY A CA 1
ATOM 786 C C . GLY A 1 101 ? 14.627 3.229 -12.965 1.00 94.69 101 GLY A C 1
ATOM 787 O O . GLY A 1 101 ? 13.740 3.291 -13.819 1.00 94.69 101 GLY A O 1
ATOM 788 N N . GLU A 1 102 ? 15.682 2.426 -13.091 1.00 96.62 102 GLU A N 1
ATOM 789 C CA . GLU A 1 102 ? 15.850 1.467 -14.185 1.00 96.62 102 GLU A CA 1
ATOM 790 C C . GLU A 1 102 ? 14.914 0.270 -13.965 1.00 96.62 102 GLU A C 1
ATOM 792 O O . GLU A 1 102 ? 14.951 -0.367 -12.914 1.00 96.62 102 GLU A O 1
ATOM 797 N N . ASP A 1 103 ? 14.033 0.007 -14.934 1.00 94.94 103 ASP A N 1
ATOM 798 C CA . ASP A 1 103 ? 13.043 -1.082 -14.919 1.00 94.94 103 ASP A CA 1
ATOM 799 C C . ASP A 1 103 ? 12.070 -1.104 -13.719 1.00 94.94 103 ASP A C 1
ATOM 801 O O . ASP A 1 103 ? 11.422 -2.114 -13.445 1.00 94.94 103 ASP A O 1
ATOM 805 N N . THR A 1 104 ? 11.893 0.020 -13.018 1.00 96.00 104 THR A N 1
ATOM 806 C CA . THR A 1 104 ? 10.991 0.106 -11.854 1.00 96.00 104 THR A CA 1
ATOM 807 C C . THR A 1 104 ? 9.595 0.632 -12.182 1.00 96.00 104 THR A C 1
ATOM 809 O O . THR A 1 104 ? 8.670 0.392 -11.409 1.00 96.00 104 THR A O 1
ATOM 812 N N . ARG A 1 105 ? 9.391 1.284 -13.335 1.00 95.62 105 ARG A N 1
ATOM 813 C CA . ARG A 1 105 ? 8.080 1.833 -13.747 1.00 95.62 105 ARG A CA 1
ATOM 814 C C . ARG A 1 105 ? 6.927 0.822 -13.685 1.00 95.62 105 ARG A C 1
ATOM 816 O O . ARG A 1 105 ? 5.894 1.184 -13.127 1.00 95.62 105 ARG A O 1
ATOM 823 N N . PRO A 1 106 ? 7.073 -0.430 -14.172 1.00 95.56 106 PRO A N 1
ATOM 824 C CA . PRO A 1 106 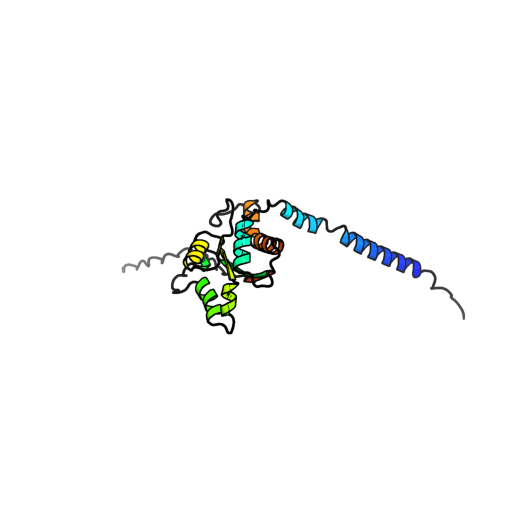? 5.985 -1.412 -14.122 1.00 95.56 106 PRO A CA 1
ATOM 825 C C . PRO A 1 106 ? 5.567 -1.800 -12.696 1.00 95.56 106 PRO A C 1
ATOM 827 O O . PRO A 1 106 ? 4.488 -2.343 -12.491 1.00 95.56 106 PRO A O 1
ATOM 830 N N . LEU A 1 107 ? 6.397 -1.524 -11.682 1.00 95.75 107 LEU A N 1
ATOM 831 C CA . LEU A 1 107 ? 6.041 -1.794 -10.288 1.00 95.75 107 LEU A CA 1
ATOM 832 C C . LEU A 1 107 ? 4.917 -0.875 -9.790 1.00 95.75 107 LEU A C 1
ATOM 834 O O . LEU A 1 107 ? 4.233 -1.241 -8.836 1.00 95.75 107 LEU A O 1
ATOM 838 N N . LEU A 1 108 ? 4.702 0.284 -10.428 1.00 95.56 108 LEU A N 1
ATOM 839 C CA . LEU A 1 108 ? 3.596 1.189 -10.096 1.00 95.56 108 LEU A CA 1
ATOM 840 C C . LEU A 1 108 ? 2.227 0.545 -10.349 1.00 95.56 108 LEU A C 1
ATOM 842 O O . LEU A 1 108 ? 1.298 0.794 -9.583 1.00 95.56 108 LEU A O 1
ATOM 846 N N . ASP A 1 109 ? 2.118 -0.343 -11.341 1.00 96.38 109 ASP A N 1
ATOM 847 C CA . ASP A 1 109 ? 0.884 -1.092 -11.618 1.00 96.38 109 ASP A CA 1
ATOM 848 C C . ASP A 1 109 ? 0.537 -2.062 -10.476 1.00 96.38 109 ASP A C 1
ATOM 850 O O . ASP A 1 109 ? -0.624 -2.419 -10.276 1.00 96.38 109 ASP A O 1
ATOM 854 N N . HIS A 1 110 ? 1.548 -2.445 -9.690 1.00 97.56 110 HIS A N 1
ATOM 855 C CA . HIS A 1 110 ? 1.430 -3.374 -8.570 1.00 97.56 110 HIS A CA 1
ATOM 856 C C . HIS A 1 110 ? 1.495 -2.711 -7.191 1.00 97.56 110 HIS A C 1
ATOM 858 O O . HIS A 1 110 ? 1.519 -3.399 -6.166 1.00 97.56 110 HIS A O 1
ATOM 864 N N . LEU A 1 111 ? 1.533 -1.379 -7.158 1.00 97.38 111 LEU A N 1
ATOM 865 C CA . LEU A 1 111 ? 1.591 -0.586 -5.941 1.00 97.38 111 LEU A CA 1
ATOM 866 C C . LEU A 1 111 ? 0.181 -0.291 -5.424 1.00 97.38 111 LEU A C 1
ATOM 868 O O . LEU A 1 111 ? -0.606 0.347 -6.112 1.00 97.38 111 LEU A O 1
ATOM 872 N N . LEU A 1 112 ? -0.095 -0.677 -4.180 1.00 97.50 112 LEU A N 1
ATOM 873 C CA . LEU A 1 112 ? -1.263 -0.296 -3.396 1.00 97.50 112 LEU A CA 1
ATOM 874 C C . LEU A 1 112 ? -0.879 0.760 -2.356 1.00 97.50 112 LEU A C 1
ATOM 876 O O . LEU A 1 112 ? -0.121 0.489 -1.416 1.00 97.50 112 LEU A O 1
ATOM 880 N N . LEU A 1 113 ? -1.441 1.958 -2.493 1.00 96.44 113 LEU A N 1
ATOM 881 C CA . LEU A 1 113 ? -1.332 3.017 -1.499 1.00 96.44 113 LEU A CA 1
ATOM 882 C C . LEU A 1 113 ? -2.421 2.858 -0.445 1.00 96.44 113 LEU A C 1
ATOM 884 O O . LEU A 1 113 ? -3.612 2.991 -0.713 1.00 96.44 113 LEU A O 1
ATOM 888 N N . VAL A 1 114 ? -1.992 2.575 0.777 1.00 94.50 114 VAL A N 1
ATOM 889 C CA . VAL A 1 114 ? -2.874 2.395 1.926 1.00 94.50 114 VAL A CA 1
ATOM 890 C C . VAL A 1 114 ? -2.918 3.695 2.718 1.00 94.50 114 VAL A C 1
ATOM 892 O O . VAL A 1 114 ? -1.947 4.048 3.390 1.00 94.50 114 VAL A O 1
ATOM 895 N N . SER A 1 115 ? -4.045 4.394 2.672 1.00 92.50 115 SER A N 1
ATOM 896 C CA . SER A 1 115 ? -4.223 5.684 3.341 1.00 92.50 115 SER A CA 1
ATOM 897 C C . SER A 1 115 ? -4.835 5.503 4.725 1.00 92.50 115 SER A C 1
ATOM 899 O O . SER A 1 115 ? -5.895 4.895 4.858 1.00 92.50 115 SER A O 1
ATOM 901 N N . VAL A 1 116 ? -4.174 6.024 5.763 1.00 87.19 116 VAL A N 1
ATOM 902 C CA . VAL A 1 116 ? -4.645 5.902 7.162 1.00 87.19 116 VAL A CA 1
ATOM 903 C C . VAL A 1 116 ? -5.584 7.026 7.603 1.00 87.19 116 VAL A C 1
ATOM 905 O O . VAL A 1 116 ? -6.196 6.926 8.662 1.00 87.19 116 VAL A O 1
ATOM 908 N N . ASP A 1 117 ? -5.704 8.086 6.807 1.00 86.62 117 ASP A N 1
ATOM 909 C CA . ASP A 1 117 ? -6.584 9.227 7.053 1.00 86.62 117 ASP A CA 1
ATOM 910 C C . ASP A 1 117 ? -7.290 9.675 5.767 1.00 86.62 117 ASP A C 1
ATOM 912 O O . ASP A 1 117 ? -6.980 9.226 4.659 1.00 86.62 117 ASP A O 1
ATOM 916 N N . GLN A 1 118 ? -8.285 10.546 5.941 1.00 88.25 118 GLN A N 1
ATOM 917 C CA . GLN A 1 118 ? -9.145 11.005 4.857 1.00 88.25 118 GLN A CA 1
ATOM 918 C C . GLN A 1 118 ? -8.387 11.847 3.826 1.00 88.25 118 GLN A C 1
ATOM 920 O O . GLN A 1 118 ? -8.599 11.655 2.634 1.00 88.25 118 GLN A O 1
ATOM 925 N N . ILE A 1 119 ? -7.493 12.733 4.267 1.00 90.06 119 ILE A N 1
ATOM 926 C CA . ILE A 1 119 ? -6.779 13.658 3.378 1.00 90.06 119 ILE A CA 1
ATOM 927 C C . ILE A 1 119 ? -5.833 12.870 2.471 1.00 90.06 119 ILE A C 1
ATOM 929 O O . ILE A 1 119 ? -5.847 13.039 1.254 1.00 90.06 119 ILE A O 1
ATOM 933 N N . ALA A 1 120 ? -5.081 11.923 3.035 1.00 91.69 120 ALA A N 1
ATOM 934 C CA . ALA A 1 120 ? -4.236 11.019 2.263 1.00 91.69 120 ALA A CA 1
ATOM 935 C C . ALA A 1 120 ? -5.030 10.149 1.282 1.00 91.69 120 ALA A C 1
ATOM 937 O O . ALA A 1 120 ? -4.536 9.826 0.202 1.00 91.69 120 ALA A O 1
ATOM 938 N N . TYR A 1 121 ? -6.245 9.734 1.643 1.00 93.19 121 TYR A N 1
ATOM 939 C CA . TYR A 1 121 ? -7.102 8.963 0.745 1.00 93.19 121 TYR A CA 1
ATOM 940 C C . TYR A 1 121 ? -7.627 9.810 -0.418 1.00 93.19 121 TYR A C 1
ATOM 942 O O . TYR A 1 121 ? -7.539 9.380 -1.565 1.00 93.19 121 TYR A O 1
ATOM 950 N N . GLU A 1 122 ? -8.114 11.020 -0.141 1.00 93.31 122 GLU A N 1
ATOM 951 C CA . GLU A 1 122 ? -8.610 11.946 -1.163 1.00 93.31 122 GLU A CA 1
ATOM 952 C C . GLU A 1 122 ? -7.514 12.353 -2.144 1.00 93.31 122 GLU A C 1
ATOM 954 O O . GLU A 1 122 ? -7.746 12.317 -3.349 1.00 93.31 122 GLU A O 1
ATOM 959 N N . MET A 1 123 ? -6.313 12.661 -1.647 1.00 92.62 123 MET A N 1
ATOM 960 C CA . MET A 1 123 ? -5.162 12.986 -2.493 1.00 92.62 123 MET A CA 1
ATOM 961 C C . MET A 1 123 ? -4.758 11.806 -3.378 1.00 92.62 123 MET A C 1
ATOM 963 O O . MET A 1 123 ? -4.657 11.953 -4.593 1.00 92.62 123 MET A O 1
ATOM 967 N N . CYS A 1 124 ? -4.627 10.611 -2.794 1.00 94.62 124 CYS A N 1
ATOM 968 C CA . CYS A 1 124 ? -4.333 9.395 -3.551 1.00 94.62 124 CYS A CA 1
ATOM 969 C C . CYS A 1 124 ? -5.371 9.156 -4.664 1.00 94.62 124 CYS A C 1
ATOM 971 O O . CYS A 1 124 ? -5.024 8.853 -5.809 1.00 94.62 124 CYS A O 1
ATOM 973 N N . PHE A 1 125 ? -6.657 9.315 -4.335 1.00 93.06 125 PHE A N 1
ATOM 974 C CA . PHE A 1 125 ? -7.754 9.136 -5.279 1.00 93.06 125 PHE A CA 1
ATOM 975 C C . PHE A 1 125 ? -7.746 10.206 -6.379 1.00 93.06 125 PHE A C 1
ATOM 977 O O . PHE A 1 125 ? -7.955 9.889 -7.552 1.00 93.06 125 PHE A O 1
ATOM 984 N N . PHE A 1 126 ? -7.479 11.465 -6.022 1.00 93.25 126 PHE A N 1
ATOM 985 C CA . PHE A 1 126 ? -7.390 12.586 -6.956 1.00 93.25 126 PHE A CA 1
ATOM 986 C C . PHE A 1 126 ? -6.265 12.391 -7.980 1.00 93.25 126 PHE A C 1
ATOM 988 O O . PHE A 1 126 ? -6.466 12.630 -9.172 1.00 93.25 126 PHE A O 1
ATOM 995 N N . GLU A 1 127 ? -5.124 11.862 -7.538 1.00 89.62 127 GLU A N 1
ATOM 996 C CA . GLU A 1 127 ? -3.991 11.488 -8.393 1.00 89.62 127 GLU A CA 1
ATOM 997 C C . GLU A 1 127 ? -4.235 10.212 -9.219 1.00 89.62 127 GLU A C 1
ATOM 999 O O . GLU A 1 127 ? -3.397 9.831 -10.036 1.00 89.62 127 GLU A O 1
ATOM 1004 N N . ARG A 1 128 ? -5.408 9.575 -9.074 1.00 92.81 128 ARG A N 1
ATOM 1005 C CA . ARG A 1 128 ? -5.819 8.352 -9.789 1.00 92.81 128 ARG A CA 1
ATOM 1006 C C . ARG A 1 128 ? -4.879 7.170 -9.560 1.00 92.81 128 ARG A C 1
ATOM 1008 O O . ARG A 1 128 ? -4.666 6.354 -10.456 1.00 92.81 128 ARG A O 1
ATOM 1015 N N . LEU A 1 129 ? -4.336 7.078 -8.354 1.00 94.69 129 LEU A N 1
ATOM 1016 C CA . LEU A 1 129 ? -3.495 5.966 -7.937 1.00 94.69 129 LEU A CA 1
ATOM 1017 C C . LEU A 1 129 ? -4.356 4.791 -7.447 1.00 94.69 129 LEU A C 1
ATOM 1019 O O . LEU A 1 129 ? -5.572 4.900 -7.260 1.00 94.69 129 LEU A O 1
ATOM 1023 N N . ASN A 1 130 ? -3.724 3.643 -7.211 1.00 96.19 130 ASN A N 1
ATOM 1024 C CA . ASN A 1 130 ? -4.392 2.502 -6.595 1.00 96.19 130 ASN A CA 1
ATOM 1025 C C . ASN A 1 130 ? -4.462 2.700 -5.077 1.00 96.19 130 ASN A C 1
ATOM 1027 O O . ASN A 1 130 ? -3.492 2.450 -4.362 1.00 96.19 130 ASN A O 1
ATOM 1031 N N . CYS A 1 131 ? -5.611 3.160 -4.593 1.00 95.00 131 CYS A N 1
ATOM 1032 C CA . CYS A 1 131 ? -5.797 3.564 -3.203 1.00 95.00 131 CYS A CA 1
ATOM 1033 C C . CYS A 1 131 ? -6.683 2.585 -2.442 1.00 95.00 131 CYS A C 1
ATOM 1035 O O . CYS A 1 131 ? -7.724 2.161 -2.941 1.00 95.00 131 CYS A O 1
ATOM 1037 N N . TYR A 1 132 ? -6.318 2.307 -1.196 1.00 94.62 132 TYR A N 1
ATOM 1038 C CA . TYR A 1 132 ? -7.157 1.609 -0.236 1.00 94.62 132 TYR A CA 1
ATOM 1039 C C . TYR A 1 132 ? -7.216 2.411 1.060 1.00 94.62 132 TYR A C 1
ATOM 1041 O O . TYR A 1 132 ? -6.183 2.752 1.644 1.00 94.62 132 TYR A O 1
ATOM 1049 N N . LYS A 1 133 ? -8.426 2.733 1.517 1.00 91.69 133 LYS A N 1
ATOM 1050 C CA . LYS A 1 133 ? -8.606 3.444 2.779 1.00 91.69 133 LYS A CA 1
ATOM 1051 C C . LYS A 1 133 ? -8.544 2.442 3.920 1.00 91.69 133 LYS A C 1
ATOM 1053 O O . LYS A 1 133 ? -9.380 1.550 4.027 1.00 91.69 133 LYS A O 1
ATOM 1058 N N . LEU A 1 134 ? -7.573 2.605 4.811 1.00 88.19 134 LEU A N 1
ATOM 1059 C CA . LEU A 1 134 ? -7.500 1.795 6.015 1.00 88.19 134 LEU A CA 1
ATOM 1060 C C . LEU A 1 134 ? -8.560 2.279 7.004 1.00 88.19 134 LEU A C 1
ATOM 1062 O O . LEU A 1 134 ? -8.312 3.185 7.796 1.00 88.19 134 LEU A O 1
ATOM 1066 N N . GLU A 1 135 ? -9.751 1.685 6.938 1.00 72.38 135 GLU A N 1
ATOM 1067 C CA . GLU A 1 135 ? -10.857 2.064 7.810 1.00 72.38 135 GLU A CA 1
ATOM 1068 C C . GLU A 1 135 ? -10.487 1.929 9.290 1.00 72.38 135 GLU A C 1
ATOM 1070 O O . GLU A 1 135 ? -10.065 0.871 9.774 1.00 72.38 135 GLU A O 1
ATOM 1075 N N . THR A 1 136 ? -10.720 3.003 10.036 1.00 63.47 136 THR A N 1
ATOM 1076 C CA . THR A 1 136 ? -10.817 2.968 11.486 1.00 63.47 136 THR A CA 1
ATOM 1077 C C . THR A 1 136 ? -12.240 3.245 11.909 1.00 63.47 136 THR A C 1
ATOM 1079 O O . THR A 1 136 ? -12.673 4.389 11.996 1.00 63.47 136 THR A O 1
ATOM 1082 N N . GLU A 1 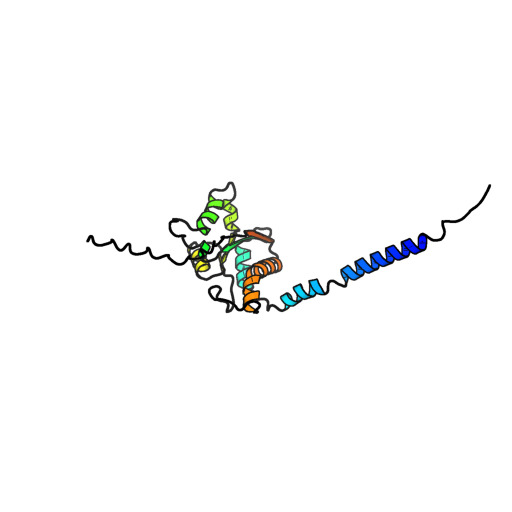137 ? -12.985 2.185 12.217 1.00 53.66 137 GLU A N 1
ATOM 1083 C CA . GLU A 1 137 ? -14.263 2.330 12.912 1.00 53.66 137 GLU A CA 1
ATOM 1084 C C . GLU A 1 137 ? -14.054 3.146 14.201 1.00 53.66 137 GLU A C 1
ATOM 1086 O O . GLU A 1 137 ? -13.436 2.671 15.154 1.00 53.66 137 GLU A O 1
ATOM 1091 N N . GLY A 1 138 ? -14.531 4.393 14.208 1.00 50.91 138 GLY A N 1
ATOM 1092 C CA . GLY A 1 138 ? -14.637 5.241 15.398 1.00 50.91 138 GLY A CA 1
ATOM 1093 C C . GLY A 1 138 ? -13.334 5.791 15.989 1.00 50.91 138 GLY A C 1
ATOM 1094 O O . GLY A 1 138 ? -13.398 6.437 17.032 1.00 50.91 138 GLY A O 1
ATOM 1095 N N . VAL A 1 139 ? -12.173 5.579 15.358 1.00 53.34 139 VAL A N 1
ATOM 1096 C CA . VAL A 1 139 ? -10.885 6.087 15.863 1.00 53.34 139 VAL A CA 1
ATOM 1097 C C . VAL A 1 139 ? -10.363 7.197 14.961 1.00 53.34 139 VAL A C 1
ATOM 1099 O O . VAL A 1 139 ? -9.832 6.949 13.879 1.00 53.34 139 VAL A O 1
ATOM 1102 N N . ASP A 1 140 ? -10.527 8.425 15.445 1.00 54.44 140 ASP A N 1
ATOM 1103 C CA . ASP A 1 140 ? -9.894 9.630 14.923 1.00 54.44 140 ASP A CA 1
ATOM 1104 C C . ASP A 1 140 ? -8.422 9.643 15.369 1.00 54.44 140 ASP A C 1
ATOM 1106 O O . ASP A 1 140 ? -8.122 9.876 16.541 1.00 54.44 140 ASP A O 1
ATOM 1110 N N . PHE A 1 141 ? -7.498 9.354 14.446 1.00 55.19 141 PHE A N 1
ATOM 1111 C CA . PHE A 1 141 ? -6.051 9.380 14.706 1.00 55.19 141 PHE A CA 1
ATOM 1112 C C . PHE A 1 141 ? -5.515 10.785 15.037 1.00 55.19 141 PHE A C 1
ATOM 1114 O O . PHE A 1 141 ? -4.354 10.910 15.422 1.00 55.19 141 PHE A O 1
ATOM 1121 N N . GLY A 1 142 ? -6.334 11.834 14.886 1.00 52.50 142 GLY A N 1
ATOM 1122 C CA . GLY A 1 142 ? -6.002 13.200 15.281 1.00 52.50 142 GLY A CA 1
ATOM 1123 C C . GLY A 1 142 ? -6.223 13.498 16.768 1.00 52.50 142 GLY A C 1
ATOM 1124 O O . GLY A 1 142 ? -5.853 14.580 17.221 1.00 52.50 142 GLY A O 1
ATOM 1125 N N . LYS A 1 143 ? -6.820 12.577 17.542 1.00 57.06 143 LYS A N 1
ATOM 1126 C CA . LYS A 1 143 ? -7.126 12.774 18.970 1.00 57.06 143 LYS A CA 1
ATOM 1127 C C . LYS A 1 143 ? -6.293 11.873 19.874 1.00 57.06 143 LYS A C 1
ATOM 1129 O O . LYS A 1 143 ? -5.977 10.735 19.539 1.00 57.06 143 LYS A O 1
ATOM 1134 N N . GLU A 1 144 ? -5.961 12.393 21.053 1.00 57.69 144 GLU A N 1
ATOM 1135 C CA . GLU A 1 144 ? -5.241 11.651 22.086 1.00 57.69 144 GLU A CA 1
ATOM 1136 C C . GLU A 1 144 ? -6.075 10.450 22.557 1.00 57.69 144 GLU A C 1
ATOM 1138 O O . GLU A 1 144 ? -7.198 10.602 23.040 1.00 57.69 144 GLU A O 1
ATOM 1143 N N . GLN A 1 145 ? -5.523 9.246 22.395 1.00 63.69 145 GLN A N 1
ATOM 1144 C CA . GLN A 1 145 ? -6.160 8.004 22.820 1.00 63.69 145 GLN A CA 1
ATOM 1145 C C . GLN A 1 145 ? -5.663 7.587 24.199 1.00 63.69 145 GLN A C 1
ATOM 1147 O O . GLN A 1 145 ? -4.470 7.655 24.492 1.00 63.69 145 GLN A O 1
ATOM 1152 N N . ILE A 1 146 ? -6.571 7.073 25.034 1.00 69.44 146 ILE A N 1
ATOM 1153 C CA . ILE A 1 146 ? -6.212 6.552 26.357 1.00 69.44 146 ILE A CA 1
ATOM 1154 C C . ILE A 1 146 ? -5.249 5.376 26.172 1.00 69.44 146 ILE A C 1
ATOM 1156 O O . ILE A 1 146 ? -5.594 4.376 25.532 1.00 69.44 146 ILE A O 1
ATOM 1160 N N . PHE A 1 147 ? -4.056 5.491 26.752 1.00 59.81 147 PHE A N 1
ATOM 1161 C CA . PHE A 1 147 ? -3.031 4.452 26.729 1.00 59.81 147 PHE A CA 1
ATOM 1162 C C . PHE A 1 147 ? -3.618 3.093 27.153 1.00 59.81 147 PHE A C 1
ATOM 1164 O O . PHE A 1 147 ? -4.308 2.996 28.166 1.00 59.81 147 PHE A O 1
ATOM 1171 N N . MET A 1 148 ? -3.359 2.046 26.361 1.00 62.91 148 MET A N 1
ATOM 1172 C CA . MET A 1 148 ? -3.861 0.668 26.550 1.00 62.91 148 MET A CA 1
ATOM 1173 C C . MET A 1 148 ? -5.377 0.459 26.398 1.00 62.91 148 MET A C 1
ATOM 1175 O O . MET A 1 148 ? -5.868 -0.649 26.626 1.00 62.91 148 MET A O 1
ATOM 1179 N N . SER A 1 149 ? -6.135 1.468 25.966 1.00 69.50 149 SER A N 1
ATOM 1180 C CA . SER A 1 149 ? -7.529 1.259 25.562 1.00 69.50 149 SER A CA 1
ATOM 1181 C C . SER A 1 149 ? -7.626 0.330 24.345 1.00 69.50 149 SER A C 1
ATOM 1183 O O . SER A 1 149 ? -6.677 0.171 23.573 1.00 69.50 149 SER A O 1
ATOM 1185 N N . ARG A 1 150 ? -8.798 -0.285 24.140 1.00 66.94 150 ARG A N 1
ATOM 1186 C CA . ARG A 1 150 ? -9.065 -1.086 22.932 1.00 66.94 150 ARG A CA 1
ATOM 1187 C C . ARG A 1 150 ? -8.804 -0.282 21.664 1.00 66.94 150 ARG A C 1
ATOM 1189 O O . ARG A 1 150 ? -8.229 -0.816 20.726 1.00 66.94 150 ARG A O 1
ATOM 1196 N N . ASP A 1 151 ? -9.167 0.992 21.677 1.00 65.25 151 ASP A N 1
ATOM 1197 C CA . ASP A 1 151 ? -9.001 1.888 20.541 1.00 65.25 151 ASP A CA 1
ATOM 1198 C C . ASP A 1 151 ? -7.538 2.264 20.325 1.00 65.25 151 ASP A C 1
ATOM 1200 O O . ASP A 1 151 ? -7.083 2.258 19.188 1.00 65.25 151 ASP A O 1
ATOM 1204 N N . PHE A 1 152 ? -6.763 2.459 21.396 1.00 63.78 152 PHE A N 1
ATOM 1205 C CA . PHE A 1 152 ? -5.309 2.624 21.326 1.00 63.78 152 PHE A CA 1
ATOM 1206 C C . PHE A 1 152 ? -4.612 1.385 20.746 1.00 63.78 152 PHE A C 1
ATOM 1208 O O . PHE A 1 152 ? -3.756 1.498 19.872 1.00 63.78 152 PHE A O 1
ATOM 1215 N N . ILE A 1 153 ? -5.001 0.187 21.187 1.00 64.12 153 ILE A N 1
ATOM 1216 C CA . ILE A 1 153 ? -4.449 -1.070 20.667 1.00 64.12 153 ILE A CA 1
ATOM 1217 C C . ILE A 1 153 ? -4.872 -1.254 19.202 1.00 64.12 153 ILE A C 1
ATOM 1219 O O . ILE A 1 153 ? -4.029 -1.511 18.348 1.00 64.12 153 ILE A O 1
ATOM 1223 N N . ASN A 1 154 ? -6.148 -1.057 18.870 1.00 67.31 154 ASN A N 1
ATOM 1224 C CA . ASN A 1 154 ? -6.632 -1.113 17.491 1.00 67.31 154 ASN A CA 1
ATOM 1225 C C . ASN A 1 154 ? -5.861 -0.134 16.600 1.00 67.31 154 ASN A C 1
ATOM 1227 O O . ASN A 1 154 ? -5.389 -0.538 15.543 1.00 67.31 154 ASN A O 1
ATOM 1231 N N . MET A 1 155 ? -5.674 1.106 17.054 1.00 68.94 155 MET A N 1
ATOM 1232 C CA . MET A 1 155 ? -4.893 2.150 16.391 1.00 68.94 155 MET A CA 1
ATOM 1233 C C . MET A 1 155 ? -3.447 1.704 16.129 1.00 68.94 155 MET A C 1
ATOM 1235 O O . MET A 1 155 ? -2.977 1.798 14.997 1.00 68.94 155 MET A O 1
ATOM 1239 N N . MET A 1 156 ? -2.760 1.166 17.143 1.00 73.19 156 MET A N 1
ATOM 1240 C CA . MET A 1 156 ? -1.376 0.694 17.022 1.00 73.19 156 MET A CA 1
ATOM 1241 C C . MET A 1 156 ? -1.223 -0.481 16.052 1.00 73.19 156 MET A C 1
ATOM 1243 O O . MET A 1 156 ? -0.273 -0.527 15.272 1.00 73.19 156 MET A O 1
ATOM 1247 N N . TRP A 1 157 ? -2.142 -1.444 16.106 1.00 81.19 157 TRP A N 1
ATOM 1248 C CA . TRP A 1 157 ? -2.015 -2.705 15.377 1.00 81.19 157 TRP A CA 1
ATOM 1249 C C . TRP A 1 157 ? -2.706 -2.694 14.011 1.00 81.19 157 TRP A C 1
ATOM 1251 O O . TRP A 1 157 ? -2.570 -3.671 13.280 1.00 81.19 157 TRP A O 1
ATOM 1261 N N . ARG A 1 158 ? -3.399 -1.611 13.618 1.00 82.38 158 ARG A N 1
ATOM 1262 C CA . ARG A 1 158 ? -4.126 -1.527 12.334 1.00 82.38 158 ARG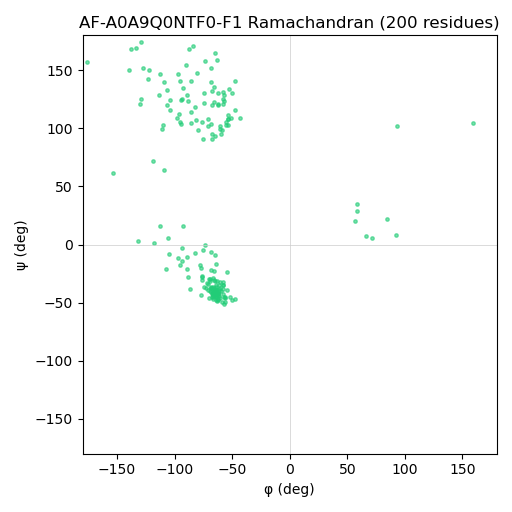 A CA 1
ATOM 1263 C C . ARG A 1 158 ? -3.273 -1.929 11.136 1.00 82.38 158 ARG A C 1
ATOM 1265 O O . ARG A 1 158 ? -3.718 -2.730 10.321 1.00 82.38 158 ARG A O 1
ATOM 1272 N N . ARG A 1 159 ? -2.050 -1.399 11.041 1.00 84.88 159 ARG A N 1
ATOM 1273 C CA . ARG A 1 159 ? -1.135 -1.698 9.927 1.00 84.88 159 ARG A CA 1
ATOM 1274 C C . ARG A 1 159 ? -0.779 -3.183 9.897 1.00 84.88 159 ARG A C 1
ATOM 1276 O O . ARG A 1 159 ? -0.890 -3.818 8.859 1.00 84.88 159 ARG A O 1
ATOM 1283 N N . THR A 1 160 ? -0.430 -3.755 11.046 1.00 87.88 160 THR A N 1
ATOM 1284 C CA . THR A 1 160 ? -0.096 -5.180 11.166 1.00 87.88 160 THR A CA 1
ATOM 1285 C C . THR A 1 160 ? -1.295 -6.081 10.869 1.00 87.88 160 THR A C 1
ATOM 1287 O O . THR A 1 160 ? -1.139 -7.105 10.211 1.00 87.88 160 THR A O 1
ATOM 1290 N N . LEU A 1 161 ? -2.494 -5.700 11.317 1.00 88.00 161 LEU A N 1
ATOM 1291 C CA . LEU A 1 161 ? -3.726 -6.442 11.052 1.00 88.00 161 LEU A CA 1
ATOM 1292 C C . LEU A 1 161 ? -4.091 -6.428 9.569 1.00 88.00 161 LEU A C 1
ATOM 1294 O O . LEU A 1 161 ? -4.461 -7.473 9.050 1.00 88.00 161 LEU A O 1
ATOM 1298 N N . LEU A 1 162 ? -3.915 -5.294 8.882 1.00 89.75 162 LEU A N 1
ATOM 1299 C CA . LEU A 1 162 ? -4.066 -5.234 7.429 1.00 89.75 162 LEU A CA 1
ATOM 1300 C C . LEU A 1 162 ? -3.130 -6.233 6.743 1.00 89.75 162 LEU A C 1
ATOM 1302 O O . LEU A 1 162 ? -3.584 -7.036 5.937 1.00 89.75 162 LEU A O 1
ATOM 1306 N N . LEU A 1 163 ?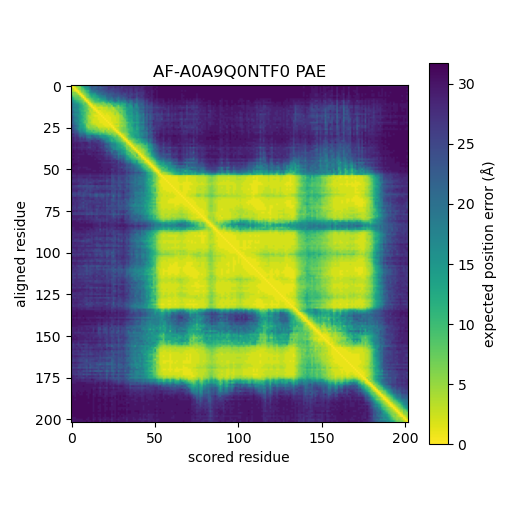 -1.836 -6.212 7.077 1.00 92.75 163 LEU A N 1
ATOM 1307 C CA . LEU A 1 163 ? -0.859 -7.125 6.473 1.00 92.75 163 LEU A CA 1
ATOM 1308 C C . LEU A 1 163 ? -1.213 -8.595 6.733 1.00 92.75 163 LEU A C 1
ATOM 1310 O O . LEU A 1 163 ? -1.104 -9.430 5.839 1.00 92.75 163 LEU A O 1
ATOM 1314 N N . LEU A 1 164 ? -1.679 -8.911 7.943 1.00 91.62 164 LEU A N 1
ATOM 1315 C CA . LEU A 1 164 ? -2.165 -10.245 8.276 1.00 91.62 164 LEU A CA 1
ATOM 1316 C C . LEU A 1 164 ? -3.396 -10.627 7.446 1.00 91.62 164 LEU A C 1
ATOM 1318 O O . LEU A 1 164 ? -3.489 -11.761 6.981 1.00 91.62 164 LEU A O 1
ATOM 1322 N N . ASP A 1 165 ? -4.343 -9.710 7.267 1.00 90.81 165 ASP A N 1
ATOM 1323 C CA . ASP A 1 165 ? -5.544 -9.971 6.482 1.00 90.81 165 ASP A CA 1
ATOM 1324 C C . ASP A 1 165 ? -5.209 -10.168 5.001 1.00 90.81 165 ASP A C 1
ATOM 1326 O O . ASP A 1 165 ? -5.739 -11.095 4.398 1.00 90.81 165 ASP A O 1
ATOM 1330 N N . ILE A 1 166 ? -4.251 -9.431 4.437 1.00 94.50 166 ILE A N 1
ATOM 1331 C CA . ILE A 1 166 ? -3.752 -9.652 3.066 1.00 94.50 166 ILE A CA 1
ATOM 1332 C C . ILE A 1 166 ? -3.208 -11.080 2.894 1.00 94.50 166 ILE A C 1
ATOM 1334 O O . ILE A 1 166 ? -3.544 -11.761 1.923 1.00 94.50 166 ILE A O 1
ATOM 1338 N N . LEU A 1 167 ? -2.451 -11.586 3.876 1.00 95.75 167 LEU A N 1
ATOM 1339 C CA . LEU A 1 167 ? -1.979 -12.979 3.864 1.00 95.75 167 LEU A CA 1
ATOM 1340 C C . LEU A 1 167 ? -3.134 -13.983 3.953 1.00 95.75 167 LEU A C 1
ATOM 1342 O O . LEU A 1 167 ? -3.094 -15.021 3.296 1.00 95.75 167 LEU A O 1
ATOM 1346 N N . LYS A 1 168 ? -4.180 -13.695 4.740 1.00 94.06 168 LYS A N 1
ATOM 1347 C CA . LYS A 1 168 ? -5.366 -14.567 4.837 1.00 94.06 168 LYS A CA 1
ATOM 1348 C C . LYS A 1 168 ? -6.155 -14.643 3.530 1.00 94.06 168 LYS A C 1
ATOM 1350 O O . LYS A 1 168 ? -6.733 -15.691 3.259 1.00 94.06 168 LYS A O 1
ATOM 1355 N N . HIS A 1 169 ? -6.154 -13.578 2.728 1.00 92.94 169 HIS A N 1
ATOM 1356 C CA . HIS A 1 169 ? -6.741 -13.575 1.382 1.00 92.94 169 HIS A CA 1
ATOM 1357 C C . HIS A 1 169 ? -5.861 -14.329 0.358 1.00 92.94 169 HIS A C 1
ATOM 1359 O O . HIS A 1 169 ? -6.260 -14.556 -0.783 1.00 92.94 169 HIS A O 1
ATOM 1365 N N . GLY A 1 170 ? -4.675 -14.796 0.768 1.00 95.56 170 GLY A N 1
ATOM 1366 C CA . GLY A 1 170 ? -3.786 -15.611 -0.060 1.00 95.56 170 GLY A CA 1
ATOM 1367 C C . GLY A 1 170 ? -2.878 -14.797 -0.979 1.00 95.56 170 GLY A C 1
ATOM 1368 O O . GLY A 1 170 ? -2.403 -15.334 -1.982 1.00 95.56 170 GLY A O 1
ATOM 1369 N N . TYR A 1 171 ? -2.643 -13.526 -0.651 1.00 97.62 171 TYR A N 1
ATOM 1370 C CA . TYR A 1 171 ? -1.696 -12.665 -1.352 1.00 97.62 171 TYR A CA 1
ATOM 1371 C C . TYR A 1 171 ? -0.350 -12.632 -0.631 1.00 97.62 171 TYR A C 1
ATOM 1373 O O . TYR A 1 171 ? -0.274 -12.677 0.596 1.00 97.62 171 TYR A O 1
ATOM 1381 N N . ASN A 1 172 ? 0.720 -12.506 -1.408 1.00 97.44 172 ASN A N 1
ATOM 1382 C CA . ASN A 1 172 ? 2.042 -12.137 -0.920 1.00 97.44 172 ASN A CA 1
ATOM 1383 C C . ASN A 1 172 ? 2.181 -10.614 -0.962 1.00 97.44 172 ASN A C 1
ATOM 1385 O O . ASN A 1 172 ? 1.552 -9.952 -1.790 1.00 97.44 172 ASN A O 1
ATOM 1389 N N . PHE A 1 173 ? 3.040 -10.041 -0.120 1.00 96.69 173 PHE A N 1
ATOM 1390 C CA . PHE A 1 173 ? 3.273 -8.603 -0.169 1.00 96.69 173 PHE A CA 1
ATOM 1391 C C . PHE A 1 173 ? 4.734 -8.201 0.009 1.00 96.69 173 PHE A C 1
ATOM 1393 O O . PHE A 1 173 ? 5.500 -8.845 0.724 1.00 96.69 173 PHE A O 1
ATOM 1400 N N . ILE A 1 174 ? 5.085 -7.079 -0.615 1.00 95.69 174 ILE A N 1
ATOM 1401 C CA . ILE A 1 174 ? 6.291 -6.302 -0.331 1.00 95.69 174 ILE A CA 1
ATOM 1402 C C . ILE A 1 174 ? 5.832 -5.047 0.399 1.00 95.69 174 ILE A C 1
ATOM 1404 O O . ILE A 1 174 ? 5.041 -4.279 -0.135 1.00 95.69 174 ILE A O 1
ATOM 1408 N N . PHE A 1 175 ? 6.304 -4.839 1.624 1.00 92.06 175 PHE A N 1
ATOM 1409 C CA . PHE A 1 175 ? 5.902 -3.692 2.432 1.00 92.06 175 PHE A CA 1
ATOM 1410 C C . PHE A 1 175 ? 7.000 -2.633 2.454 1.00 92.06 175 PHE A C 1
ATOM 1412 O O . PHE A 1 175 ? 8.127 -2.917 2.861 1.00 92.06 175 PHE A O 1
ATOM 1419 N N . THR A 1 176 ? 6.667 -1.404 2.067 1.00 86.25 176 THR A N 1
ATOM 1420 C CA . THR A 1 176 ? 7.572 -0.264 2.222 1.00 86.25 176 THR A CA 1
ATOM 1421 C C . THR A 1 176 ? 7.264 0.453 3.531 1.00 86.25 176 THR A C 1
ATOM 1423 O O . THR A 1 176 ? 6.282 1.199 3.624 1.00 86.25 176 THR A O 1
ATOM 1426 N N . ASP A 1 177 ? 8.107 0.239 4.543 1.00 77.81 177 ASP A N 1
ATOM 1427 C CA . ASP A 1 177 ? 8.062 1.046 5.760 1.00 77.81 177 ASP A CA 1
ATOM 1428 C C . ASP A 1 177 ? 8.579 2.446 5.439 1.00 77.81 177 ASP A C 1
ATOM 1430 O O . ASP A 1 177 ? 9.768 2.652 5.188 1.00 77.81 177 ASP A O 1
ATOM 1434 N N . ARG A 1 178 ? 7.673 3.420 5.414 1.00 67.56 178 ARG A N 1
ATOM 1435 C CA . ARG A 1 178 ? 8.065 4.817 5.299 1.00 67.56 178 ARG A CA 1
ATOM 1436 C C . ARG A 1 178 ? 8.113 5.388 6.703 1.00 67.56 178 ARG A C 1
ATOM 1438 O O . ARG A 1 178 ? 7.086 5.559 7.355 1.00 67.56 178 ARG A O 1
ATOM 1445 N N . ARG A 1 179 ? 9.320 5.715 7.157 1.00 55.88 179 ARG A N 1
ATOM 1446 C CA . ARG A 1 179 ? 9.531 6.495 8.373 1.00 55.88 179 ARG A CA 1
ATOM 1447 C C . ARG A 1 179 ? 9.684 7.958 7.984 1.00 55.88 179 ARG A C 1
ATOM 1449 O O . ARG A 1 179 ? 10.721 8.363 7.475 1.00 55.88 179 ARG A O 1
ATOM 1456 N N . ARG A 1 180 ? 8.655 8.762 8.229 1.00 51.16 180 ARG A N 1
ATOM 1457 C CA . ARG A 1 180 ? 8.820 10.204 8.377 1.00 51.16 180 ARG A CA 1
ATOM 1458 C C . ARG A 1 180 ? 9.180 10.377 9.834 1.00 51.16 180 ARG A C 1
ATOM 1460 O O . ARG A 1 180 ? 8.341 10.193 10.711 1.00 51.16 180 ARG A O 1
ATOM 1467 N N . GLU A 1 181 ? 10.452 10.634 10.089 1.00 38.47 181 GLU A N 1
ATOM 1468 C CA . GLU A 1 181 ? 10.873 11.138 11.383 1.00 38.47 181 GLU A CA 1
ATOM 1469 C C . GLU A 1 181 ? 10.233 12.520 11.517 1.00 38.47 181 GLU A C 1
ATOM 1471 O O . GLU A 1 181 ? 10.717 13.516 10.985 1.00 38.47 181 GLU A O 1
ATOM 1476 N N . VAL A 1 182 ? 9.055 12.567 12.143 1.00 40.19 182 VAL A N 1
ATOM 1477 C CA . VAL A 1 182 ? 8.550 13.817 12.690 1.00 40.19 182 VAL A CA 1
ATOM 1478 C C . VAL A 1 182 ? 9.508 14.119 13.829 1.00 40.19 182 VAL A C 1
ATOM 1480 O O . VAL A 1 182 ? 9.332 13.639 14.947 1.00 40.19 182 VAL A O 1
ATOM 1483 N N . VAL A 1 183 ? 10.573 14.866 13.534 1.00 34.44 183 VAL A N 1
ATOM 1484 C CA . VAL A 1 183 ? 11.237 15.644 14.570 1.00 34.44 183 VAL A CA 1
ATOM 1485 C C . VAL A 1 183 ? 10.134 16.546 15.089 1.00 34.44 183 VAL A C 1
ATOM 1487 O O . VAL A 1 183 ? 9.771 17.525 14.440 1.00 34.44 183 VAL A O 1
ATOM 1490 N N . ALA A 1 184 ? 9.522 16.157 16.206 1.00 34.06 184 ALA A N 1
ATOM 1491 C CA . ALA A 1 184 ? 8.706 17.069 16.970 1.00 34.06 184 ALA A CA 1
ATOM 1492 C C . ALA A 1 184 ? 9.631 18.248 17.257 1.00 34.06 184 ALA A C 1
ATOM 1494 O O . ALA A 1 184 ? 10.581 18.125 18.035 1.00 34.06 184 ALA A O 1
ATOM 1495 N N . GLN A 1 185 ? 9.424 19.366 16.561 1.00 35.81 185 GLN A N 1
ATOM 1496 C CA . GLN A 1 185 ? 9.960 20.620 17.037 1.00 35.81 185 GLN A CA 1
ATOM 1497 C C . GLN A 1 185 ? 9.296 20.805 18.394 1.00 35.81 185 GLN A C 1
ATOM 1499 O O . GLN A 1 185 ? 8.128 21.162 18.490 1.00 35.81 185 GLN A O 1
ATOM 1504 N N . VAL A 1 186 ? 10.028 20.474 19.455 1.00 36.06 186 VAL A N 1
ATOM 1505 C CA . VAL A 1 186 ? 9.774 21.064 20.756 1.00 36.06 186 VAL A CA 1
ATOM 1506 C C . VAL A 1 186 ? 9.861 22.558 20.492 1.00 36.06 186 VAL A C 1
ATOM 1508 O O . VAL A 1 186 ? 10.953 23.087 20.278 1.00 36.06 186 VAL A O 1
ATOM 1511 N N . GLU A 1 187 ? 8.713 23.221 20.404 1.00 36.03 187 GLU A N 1
ATOM 1512 C CA . GLU A 1 187 ? 8.641 24.671 20.418 1.00 36.03 187 GLU A CA 1
ATOM 1513 C C . GLU A 1 187 ? 9.244 25.129 21.742 1.00 36.03 187 GLU A C 1
ATOM 1515 O O . GLU A 1 187 ? 8.617 25.128 22.801 1.00 36.03 187 GLU A O 1
ATOM 1520 N N . LEU A 1 188 ? 10.534 25.462 21.687 1.00 40.88 188 LEU A N 1
ATOM 1521 C CA . LEU A 1 188 ? 11.188 26.230 22.726 1.00 40.88 188 LEU A CA 1
ATOM 1522 C C . LEU A 1 188 ? 10.391 27.533 22.854 1.00 40.88 188 LEU A C 1
ATOM 1524 O O . LEU A 1 188 ? 10.230 28.234 21.850 1.00 40.88 188 LEU A O 1
ATOM 1528 N N . PRO A 1 189 ? 9.877 27.876 24.048 1.00 36.34 189 PRO A N 1
ATOM 1529 C CA . PRO A 1 189 ? 9.068 29.069 24.211 1.00 36.34 189 PRO A CA 1
ATOM 1530 C C . PRO A 1 189 ? 9.879 30.281 23.761 1.00 36.34 189 PRO A C 1
ATOM 1532 O O . PRO A 1 189 ? 11.004 30.502 24.221 1.00 36.34 189 PRO A O 1
ATOM 1535 N N . HIS A 1 190 ? 9.296 31.045 22.835 1.00 36.75 190 HIS A N 1
ATOM 1536 C CA . HIS A 1 190 ? 9.830 32.298 22.324 1.00 36.75 190 HIS A CA 1
ATOM 1537 C C . HIS A 1 190 ? 10.370 33.157 23.473 1.00 36.75 190 HIS A C 1
ATOM 1539 O O . HIS A 1 190 ? 9.621 33.733 24.263 1.00 36.75 190 HIS A O 1
ATOM 1545 N N . ARG A 1 191 ? 11.697 33.278 23.552 1.00 35.75 191 ARG A N 1
ATOM 1546 C CA . ARG A 1 191 ? 12.344 34.276 24.397 1.00 35.75 191 ARG A CA 1
ATOM 1547 C C . ARG A 1 191 ? 12.083 35.630 23.740 1.00 35.75 191 ARG A C 1
ATOM 1549 O O . ARG A 1 191 ? 12.710 35.958 22.735 1.00 35.75 191 ARG A O 1
ATOM 1556 N N . GLN A 1 192 ? 11.126 36.389 24.271 1.00 37.56 192 GLN A N 1
ATOM 1557 C CA . GLN A 1 192 ? 10.931 37.786 23.883 1.00 37.56 192 GLN A CA 1
ATOM 1558 C C . GLN A 1 192 ? 12.271 38.534 24.017 1.00 37.56 192 GLN A C 1
ATOM 1560 O O . GLN A 1 192 ? 12.951 38.373 25.039 1.00 37.56 192 GLN A O 1
ATOM 1565 N N . PRO A 1 193 ? 12.683 39.341 23.026 1.00 36.06 193 PRO A N 1
ATOM 1566 C CA . PRO A 1 193 ? 13.867 40.168 23.174 1.00 36.06 193 PRO A CA 1
ATOM 1567 C C . PRO A 1 193 ? 13.603 41.213 24.261 1.00 36.06 193 PRO A C 1
ATOM 1569 O O . PRO A 1 193 ? 12.645 41.984 24.196 1.00 36.06 193 PRO A O 1
ATOM 1572 N N . ALA A 1 194 ? 14.452 41.212 25.287 1.00 41.34 194 ALA A N 1
ATOM 1573 C CA . ALA A 1 194 ? 14.423 42.208 26.341 1.00 41.34 194 ALA A CA 1
ATOM 1574 C C . ALA A 1 194 ? 14.597 43.608 25.730 1.00 41.34 194 ALA A C 1
ATOM 1576 O O . ALA A 1 194 ? 15.605 43.904 25.088 1.00 41.34 194 ALA A O 1
ATOM 1577 N N . SER A 1 195 ? 13.600 44.462 25.951 1.00 40.94 195 SER A N 1
ATOM 1578 C CA . SER A 1 195 ? 13.639 45.894 25.664 1.00 40.94 195 SER A CA 1
ATOM 1579 C C . SER A 1 195 ? 14.857 46.527 26.346 1.00 40.94 195 SER A C 1
ATOM 1581 O O . SER A 1 195 ? 14.866 46.716 27.565 1.00 40.94 195 SER A O 1
ATOM 1583 N N . PHE A 1 196 ? 15.866 46.897 25.560 1.00 39.84 196 PHE A N 1
ATOM 1584 C CA . PHE A 1 196 ? 17.014 47.673 26.020 1.00 39.84 196 PHE A CA 1
ATOM 1585 C C . PHE A 1 196 ? 16.551 49.096 26.361 1.00 39.84 196 PHE A C 1
ATOM 1587 O O . PHE A 1 196 ? 16.276 49.913 25.485 1.00 39.84 196 PHE A O 1
ATOM 1594 N N . ARG A 1 197 ? 16.422 49.391 27.656 1.00 41.75 197 ARG A N 1
ATOM 1595 C CA . ARG A 1 197 ? 16.158 50.741 28.161 1.00 41.75 197 ARG A CA 1
ATOM 1596 C C . ARG A 1 197 ? 17.502 51.481 28.205 1.00 41.75 197 ARG A C 1
ATOM 1598 O O . ARG A 1 197 ? 18.352 51.158 29.029 1.00 41.75 197 ARG A O 1
ATOM 1605 N N . THR A 1 198 ? 17.728 52.426 27.294 1.00 43.91 198 THR A N 1
ATOM 1606 C CA . THR A 1 198 ? 18.919 53.297 27.309 1.00 43.91 198 THR A CA 1
ATOM 1607 C C . THR A 1 198 ? 18.899 54.213 28.541 1.00 43.91 198 THR A C 1
ATOM 1609 O O . THR A 1 198 ? 17.846 54.795 28.815 1.00 43.91 198 THR A O 1
ATOM 1612 N N . PRO A 1 199 ? 20.016 54.402 29.270 1.00 41.06 199 PRO A N 1
ATOM 1613 C CA . PRO A 1 199 ? 20.063 55.335 30.390 1.00 41.06 199 PRO A CA 1
ATOM 1614 C C . PRO A 1 199 ? 20.094 56.780 29.882 1.00 41.06 199 PRO A C 1
ATOM 1616 O O . PRO A 1 199 ? 20.907 57.139 29.028 1.00 41.06 199 PRO A O 1
ATOM 1619 N N . SER A 1 200 ? 19.215 57.612 30.432 1.00 40.66 200 SER A N 1
ATOM 1620 C CA . SER A 1 200 ? 19.267 59.068 30.327 1.00 40.66 200 SER A CA 1
ATOM 1621 C C . SER A 1 200 ? 20.549 59.596 30.970 1.00 40.66 200 SER A C 1
ATOM 1623 O O . SER A 1 200 ? 20.856 59.251 32.111 1.00 40.66 200 SER A O 1
ATOM 1625 N N . LYS A 1 201 ? 21.275 60.448 30.240 1.00 42.47 201 LYS A N 1
ATOM 1626 C CA . LYS A 1 201 ? 22.378 61.254 30.770 1.00 42.47 201 LYS A CA 1
ATOM 1627 C C . LYS A 1 201 ? 21.877 62.140 31.913 1.00 42.47 201 LYS A C 1
ATOM 1629 O O . LYS A 1 201 ? 20.906 62.871 31.718 1.00 42.47 201 LYS A O 1
ATOM 1634 N N . GLN A 1 202 ? 22.595 62.127 33.029 1.00 39.75 202 GLN A N 1
ATOM 1635 C CA . GLN A 1 202 ? 22.708 63.261 33.937 1.00 39.75 202 GLN A CA 1
ATOM 1636 C C . GLN A 1 202 ? 24.162 63.382 34.376 1.00 39.75 202 GLN A C 1
ATOM 1638 O O . GLN A 1 202 ? 24.782 62.317 34.599 1.00 39.75 202 GLN A O 1
#

Organism: Salix viminalis (NCBI:txid40686)

Foldseek 3Di:
DDDDDDDDDPVVVVVVVVVVVVVVVVVCVVVPPVVVVVVVVVVVPLPLPPDVLVQLLVLQVQQADPQQEAEEEEDEPQQQDDDVPDPDGVVRVVLVCQVPDDPSVVNQSRYEYEYADDNSQVSCVVVVGSYDYLDDDPDDPVDDDDPPDSSNVCVVCSVVSSQVVSVVSVHHYDYDDDDPPPPPPPPPDDPDPDDDDDDDDD

pLDDT: mean 72.94, std 21.7, range [34.06, 98.0]